Protein AF-A0A933U4W8-F1 (afdb_monomer_lite)

Foldseek 3Di:
DADQDDPDADPQADDLLPQDADPPDPDLPRVLSVLLSVCVVDVVLSVVLSVLLCCQVVPPDDPDDDHQAHSQRLVLLLSVCVSNVDDLVRSQCCCQQQQRSCNSSRARSHQDDPPRDHHDSVSNCVRNLSCDPVSVVVSVVSSVVVVLVVVPPDVPDPRPPDPDDDDDDPPPPPCDPPNPLVVVLVVQLVVLVVVVVCCVPVPDPPPPSPCSVVVNVVSVVVSVLVCCCPPNDPVSVVVSDDPPCVVVVVVPDPDPPDDPDDPPDDDDDSHDDPDDDDDDDDDDDDDDDDD

Sequence (291 aa):
MRHRFESQPDLQVLPIEKIQLPAQSRDERPPILAGLQWTWMHPTLQAEIFARLEAALLAGKPATGRRGMDLWHILVLGVVRLGLDADWDRLEHVANYDTLVRQMLGLPATPWGAGAKVFAHQTRRDNVALLDDALLQQINARVAAAGREVFAKKGGAPLAALALKTDSYVLETDVHFPTDLNRLWDAGRQCVDLIESFRDHGGAALPGWRKAKDWRRRLKALERITRQAVYGGARRRKSGCKPRCATTCASGTNSPPRSARAWWPCAIRPWTRPSGSGWPTSTGCSTSTWT

Secondary structure (DSSP, 8-state):
---S---S--TTPPPGGG----TT--SSHHHHHHHHHHHHH-HHHHHHHHHHHHHHHHTT--S-S-----HHHHHHHHHHHHHTT--HHHHHHHHHH-HHHHHHTTS-SS--STT-----HHHHHHHHTT--HHHHHHHHHHHHHHHHHHT-SSTT----------------TT-PSSHHHHHHHHHHHHHHHHHHHHHHHS----TTGGGHHHHHHHHHHHHHHHHHHHHS-HHHHTTS--TTTHHHHTTS-SS--------------S------S--------------

Structure (mmCIF, N/CA/C/O backbone):
data_AF-A0A933U4W8-F1
#
_entry.id   AF-A0A933U4W8-F1
#
loop_
_atom_site.group_PDB
_atom_site.id
_atom_site.type_symbol
_atom_site.label_atom_id
_atom_site.label_alt_id
_atom_site.label_comp_id
_atom_site.label_asym_id
_atom_site.label_entity_id
_atom_site.label_seq_id
_atom_site.pdbx_PDB_ins_code
_atom_site.Cartn_x
_atom_site.Cartn_y
_atom_site.Cartn_z
_atom_site.occupancy
_atom_site.B_iso_or_equiv
_atom_site.auth_seq_id
_atom_site.auth_comp_id
_atom_site.auth_asym_id
_atom_site.auth_atom_id
_atom_site.pdbx_PDB_model_num
ATOM 1 N N . MET A 1 1 ? -11.024 -6.380 21.570 1.00 40.56 1 MET A N 1
ATOM 2 C CA . MET A 1 1 ? -12.064 -6.040 20.570 1.00 40.56 1 MET A CA 1
ATOM 3 C C . MET A 1 1 ? -11.457 -5.226 19.443 1.00 40.56 1 MET A C 1
ATOM 5 O O . MET A 1 1 ? -10.809 -4.225 19.727 1.00 40.56 1 MET A O 1
ATOM 9 N N . ARG A 1 2 ? -11.646 -5.660 18.193 1.00 46.03 2 ARG A N 1
ATOM 10 C CA . ARG A 1 2 ? -11.441 -4.813 17.011 1.00 46.03 2 ARG A CA 1
ATOM 11 C C . ARG A 1 2 ? -12.814 -4.287 16.618 1.00 46.03 2 ARG A C 1
ATOM 13 O O . ARG A 1 2 ? -13.734 -5.092 16.498 1.00 46.03 2 ARG A O 1
ATOM 20 N N . HIS A 1 3 ? -12.960 -2.976 16.490 1.00 55.78 3 HIS A N 1
ATOM 21 C CA . HIS A 1 3 ? -14.190 -2.397 15.965 1.00 55.78 3 HIS A CA 1
ATOM 22 C C . HIS A 1 3 ? -14.045 -2.207 14.456 1.00 55.78 3 HIS A C 1
ATOM 24 O O . HIS A 1 3 ? -12.934 -2.180 13.918 1.00 55.78 3 HIS A O 1
ATOM 30 N N . ARG A 1 4 ? -15.183 -2.102 13.770 1.00 52.81 4 ARG A N 1
ATOM 31 C CA . ARG A 1 4 ? -15.227 -1.779 12.344 1.00 52.81 4 ARG A CA 1
ATOM 32 C C . ARG A 1 4 ? -14.615 -0.392 12.098 1.00 52.81 4 ARG A C 1
ATOM 34 O O . ARG A 1 4 ? -13.678 -0.278 11.312 1.00 52.81 4 ARG A O 1
ATOM 41 N N . PHE A 1 5 ? -15.097 0.611 12.838 1.00 55.53 5 PHE A N 1
ATOM 42 C CA . PHE A 1 5 ? -14.593 1.987 12.936 1.00 55.53 5 PHE A CA 1
ATOM 43 C C . PHE A 1 5 ? -15.388 2.741 14.024 1.00 55.53 5 PHE A C 1
ATOM 45 O O . PHE A 1 5 ? -16.531 2.370 14.295 1.00 55.53 5 PHE A O 1
ATOM 52 N N . GLU A 1 6 ? -14.816 3.772 14.649 1.00 58.25 6 GLU A N 1
ATOM 53 C CA . GLU A 1 6 ? -15.517 4.639 15.610 1.00 58.25 6 GLU A CA 1
ATOM 54 C C . GLU A 1 6 ? -16.128 5.827 14.850 1.00 58.25 6 GLU A C 1
ATOM 56 O O . GLU A 1 6 ? -15.413 6.679 14.337 1.00 58.25 6 GLU A O 1
ATOM 61 N N . SER A 1 7 ? -17.456 5.847 14.694 1.00 51.62 7 SER A N 1
ATOM 62 C CA . SER A 1 7 ? -18.158 6.757 13.771 1.00 51.62 7 SER A CA 1
ATOM 63 C C . SER A 1 7 ? -18.275 8.205 14.253 1.00 51.62 7 SER A C 1
ATOM 65 O O . SER A 1 7 ? -18.741 9.054 13.497 1.00 51.62 7 SER A O 1
ATOM 67 N N . GLN A 1 8 ? -17.914 8.493 15.504 1.00 51.44 8 GLN A N 1
ATOM 68 C CA . GLN A 1 8 ? -18.069 9.813 16.104 1.00 51.44 8 GLN A CA 1
ATOM 69 C C . GLN A 1 8 ? -16.693 10.491 16.174 1.00 51.44 8 GLN A C 1
ATOM 71 O O . GLN A 1 8 ? -15.844 10.034 16.939 1.00 51.44 8 GLN A O 1
ATOM 76 N N . PRO A 1 9 ? -16.428 11.529 15.358 1.00 54.50 9 PRO A N 1
ATOM 77 C CA . PRO A 1 9 ? -15.133 12.187 15.378 1.00 54.50 9 PRO A CA 1
ATOM 78 C C . PRO A 1 9 ? -14.969 12.968 16.682 1.00 54.50 9 PRO A C 1
ATOM 80 O O . PRO A 1 9 ? -15.842 13.744 17.075 1.00 54.50 9 PRO A O 1
ATOM 83 N N . ASP A 1 10 ? -13.823 12.779 17.329 1.00 57.72 10 ASP A N 1
ATOM 84 C CA . ASP A 1 10 ? -13.331 13.703 18.344 1.00 57.72 10 ASP A CA 1
ATOM 85 C C . ASP A 1 10 ? -13.141 15.088 17.693 1.00 57.72 10 ASP A C 1
ATOM 87 O O . ASP A 1 10 ? -12.868 15.171 16.492 1.00 57.72 10 ASP A O 1
ATOM 91 N N . LEU A 1 11 ? -13.263 16.187 18.443 1.00 55.44 11 LEU A N 1
ATOM 92 C CA . LEU A 1 11 ? -13.305 17.562 17.892 1.00 55.44 11 LEU A CA 1
ATOM 93 C C . LEU A 1 11 ? -12.087 17.946 17.014 1.00 55.44 11 LEU A C 1
ATOM 95 O O . LEU A 1 11 ? -12.125 18.944 16.299 1.00 55.44 11 LEU A O 1
ATOM 99 N N . GLN A 1 12 ? -11.009 17.159 17.063 1.00 65.56 12 GLN A N 1
ATOM 100 C CA . GLN A 1 12 ? -9.750 17.351 16.335 1.00 65.56 12 GLN A CA 1
ATOM 101 C C . GLN A 1 12 ? -9.582 16.431 15.107 1.00 65.56 12 GLN A C 1
ATOM 103 O O . GLN A 1 12 ? -8.533 16.459 14.457 1.00 65.56 12 GLN A O 1
ATOM 108 N N . VAL A 1 13 ? -10.577 15.597 14.789 1.00 77.44 13 VAL A N 1
ATOM 109 C CA . VAL A 1 13 ? -10.525 14.634 13.680 1.00 77.44 13 VAL A CA 1
ATOM 110 C C . VAL A 1 13 ? -11.297 15.174 12.480 1.00 77.44 13 VAL A C 1
ATOM 112 O O . VAL A 1 13 ? -12.485 15.482 12.562 1.00 77.44 13 VAL A O 1
ATOM 115 N N . LEU A 1 14 ? -10.618 15.262 11.335 1.00 81.06 14 LEU A N 1
ATOM 116 C CA . LEU A 1 14 ? -11.273 15.560 10.066 1.00 81.06 14 LEU A CA 1
ATOM 117 C C . LEU A 1 14 ? -12.008 14.307 9.572 1.00 81.06 14 LEU A C 1
ATOM 119 O O . LEU A 1 14 ? -11.374 13.256 9.459 1.00 81.06 14 LEU A O 1
ATOM 123 N N . PRO A 1 15 ? -13.311 14.400 9.251 1.00 85.88 15 PRO A N 1
ATOM 124 C CA . PRO A 1 15 ? -14.032 13.293 8.639 1.00 85.88 15 PRO A CA 1
ATOM 125 C C . PRO A 1 15 ? -13.358 12.861 7.334 1.00 85.88 15 PRO A C 1
ATOM 127 O O . PRO A 1 15 ? -12.908 13.712 6.559 1.00 85.88 15 PRO A O 1
ATOM 130 N N . ILE A 1 16 ? -13.305 11.550 7.082 1.00 88.62 16 ILE A N 1
ATOM 131 C CA . ILE A 1 16 ? -12.604 10.975 5.923 1.00 88.62 16 ILE A CA 1
ATOM 132 C C . ILE A 1 16 ? -13.172 11.537 4.613 1.00 88.62 16 ILE A C 1
ATOM 134 O O . ILE A 1 16 ? -12.428 11.809 3.669 1.00 88.62 16 ILE A O 1
ATOM 138 N N . GLU A 1 17 ? -14.473 11.825 4.582 1.00 89.44 17 GLU A N 1
ATOM 139 C CA . GLU A 1 17 ? -15.166 12.391 3.422 1.00 89.44 17 GLU A CA 1
ATOM 140 C C . GLU A 1 17 ? -14.666 13.798 3.055 1.00 89.44 17 GLU A C 1
ATOM 142 O O . GLU A 1 17 ? -14.792 14.225 1.910 1.00 89.44 17 GLU A O 1
ATOM 147 N N . LYS A 1 18 ? -14.095 14.534 4.017 1.00 89.31 18 L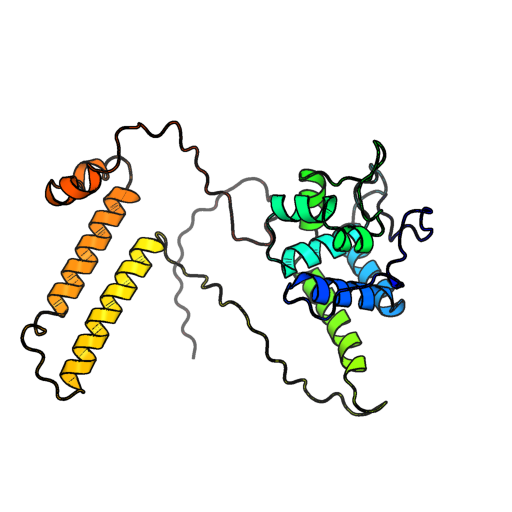YS A N 1
ATOM 148 C CA . LYS A 1 18 ? -13.692 15.942 3.861 1.00 89.31 18 LYS A CA 1
ATOM 149 C C . LYS A 1 18 ? -12.194 16.137 3.629 1.00 89.31 18 LYS A C 1
ATOM 151 O O . LYS A 1 18 ? -11.763 17.276 3.435 1.00 89.31 18 LYS A O 1
ATOM 156 N N . ILE A 1 19 ? -11.401 15.063 3.653 1.00 89.94 19 ILE A N 1
ATOM 157 C CA . ILE A 1 19 ? -9.949 15.126 3.441 1.00 89.94 19 ILE A CA 1
ATOM 158 C C . ILE A 1 19 ? -9.660 15.713 2.055 1.00 89.94 19 ILE A C 1
ATOM 160 O O . ILE A 1 19 ? -10.170 15.230 1.046 1.00 89.94 19 ILE A O 1
ATOM 164 N N . GLN A 1 20 ? -8.828 16.754 2.012 1.00 89.88 20 GLN A N 1
ATOM 165 C CA . GLN A 1 20 ? -8.389 17.393 0.774 1.00 89.88 20 GLN A CA 1
ATOM 166 C C . GLN A 1 20 ? -7.081 16.753 0.311 1.00 89.88 20 GLN A C 1
ATOM 168 O O . GLN A 1 20 ? -6.040 16.913 0.950 1.00 89.88 20 GLN A O 1
ATOM 173 N N . LEU A 1 21 ? -7.136 16.019 -0.799 1.00 91.50 21 LEU A N 1
ATOM 174 C CA . LEU A 1 21 ? -5.975 15.344 -1.372 1.00 91.50 21 LEU A CA 1
ATOM 175 C C . LEU A 1 21 ? -5.369 16.183 -2.508 1.00 91.50 21 LEU A C 1
ATOM 177 O O . LEU A 1 21 ? -6.104 16.682 -3.363 1.00 91.50 21 LEU A O 1
ATOM 181 N N . PRO A 1 22 ? -4.034 16.345 -2.561 1.00 90.19 22 PRO A N 1
ATOM 182 C CA . PRO A 1 22 ? -3.393 17.155 -3.591 1.00 90.19 22 PRO A CA 1
ATOM 183 C C . PRO A 1 22 ? -3.438 16.449 -4.955 1.00 90.19 22 PRO A C 1
ATOM 185 O O . PRO A 1 22 ? -2.677 15.517 -5.209 1.00 90.19 22 PRO A O 1
ATOM 188 N N . ALA A 1 23 ? -4.297 16.935 -5.855 1.00 86.00 23 ALA A N 1
ATOM 189 C CA . ALA A 1 23 ? -4.507 16.351 -7.186 1.00 86.00 23 ALA A CA 1
ATOM 190 C C . ALA A 1 23 ? -3.316 16.518 -8.152 1.00 86.00 23 ALA A C 1
ATOM 192 O O . ALA A 1 23 ? -3.187 15.764 -9.108 1.00 86.00 23 ALA A O 1
ATOM 193 N N . GLN A 1 24 ? -2.446 17.505 -7.915 1.00 87.25 24 GLN A N 1
ATOM 194 C CA . GLN A 1 24 ? -1.281 17.802 -8.765 1.00 87.25 24 GLN A CA 1
ATOM 195 C C . GLN A 1 24 ? 0.010 17.124 -8.283 1.00 87.25 24 GLN A C 1
ATOM 197 O O . GLN A 1 24 ? 1.076 17.322 -8.868 1.00 87.25 24 GLN A O 1
ATOM 202 N N . SER A 1 25 ? -0.053 16.360 -7.192 1.00 86.19 25 SER A N 1
ATOM 203 C CA . SER A 1 25 ? 1.128 15.690 -6.659 1.00 86.19 25 SER A CA 1
ATOM 204 C C . SER A 1 25 ? 1.607 14.595 -7.610 1.00 86.19 25 SER A C 1
ATOM 206 O O . SER A 1 25 ? 0.807 13.819 -8.125 1.00 86.19 25 SER A O 1
ATOM 208 N N . ARG A 1 26 ? 2.926 14.506 -7.800 1.00 85.69 26 ARG A N 1
ATOM 209 C CA . ARG A 1 26 ? 3.569 13.385 -8.509 1.00 85.69 26 ARG A CA 1
ATOM 210 C C . ARG A 1 26 ? 3.819 12.178 -7.603 1.00 85.69 26 ARG A C 1
ATOM 212 O O . ARG A 1 26 ? 4.231 11.138 -8.096 1.00 85.69 26 ARG A O 1
ATOM 219 N N . ASP A 1 27 ? 3.636 12.348 -6.296 1.00 87.50 27 ASP A N 1
ATOM 220 C CA . ASP A 1 27 ? 3.757 11.273 -5.313 1.00 87.50 27 ASP A CA 1
ATOM 221 C C . ASP A 1 27 ? 2.665 10.216 -5.556 1.00 87.50 27 ASP A C 1
ATOM 223 O O . ASP A 1 27 ? 1.548 10.534 -5.965 1.00 87.50 27 ASP A O 1
ATOM 227 N N . GLU A 1 28 ? 2.983 8.960 -5.276 1.00 86.94 28 GLU A N 1
ATOM 228 C CA . GLU A 1 28 ? 2.084 7.812 -5.391 1.00 86.94 28 GLU A CA 1
ATOM 229 C C . GLU A 1 28 ? 1.010 7.814 -4.283 1.00 86.94 28 GLU A C 1
ATOM 231 O O . GLU A 1 28 ? -0.073 7.248 -4.455 1.00 86.94 28 GLU A O 1
ATOM 236 N N . ARG A 1 29 ? 1.260 8.502 -3.157 1.00 90.00 29 ARG A N 1
ATOM 237 C CA . ARG A 1 29 ? 0.355 8.585 -1.993 1.00 90.00 29 ARG A CA 1
ATOM 238 C C . ARG A 1 29 ? -1.039 9.141 -2.312 1.00 90.00 29 ARG A C 1
ATOM 240 O O . ARG A 1 29 ? -2.014 8.472 -1.966 1.00 90.00 29 ARG A O 1
ATOM 247 N N . PRO A 1 30 ? -1.204 10.344 -2.900 1.00 92.19 30 PRO A N 1
ATOM 248 C CA . PRO A 1 30 ? -2.529 10.951 -3.031 1.00 92.19 30 PRO A CA 1
ATOM 249 C C . PRO A 1 30 ? -3.509 10.136 -3.888 1.00 92.19 30 PRO A C 1
ATOM 251 O O . PRO A 1 30 ? -4.650 9.995 -3.452 1.00 92.19 30 PRO A O 1
ATOM 254 N N . PRO A 1 31 ? -3.105 9.521 -5.020 1.00 91.44 31 PRO A N 1
ATOM 255 C CA . PRO A 1 31 ? -3.966 8.588 -5.750 1.00 91.44 31 PRO A CA 1
ATOM 256 C C . PRO A 1 31 ? -4.421 7.383 -4.913 1.00 91.44 31 PRO A C 1
ATOM 258 O O . PRO A 1 31 ? -5.599 7.026 -4.942 1.00 91.44 31 PRO A O 1
ATOM 261 N N . ILE A 1 32 ? -3.518 6.783 -4.125 1.00 92.25 32 ILE A N 1
ATOM 262 C CA . ILE A 1 32 ? -3.845 5.650 -3.241 1.00 92.25 32 ILE A CA 1
ATOM 263 C C . ILE A 1 32 ? -4.882 6.070 -2.192 1.00 92.25 32 ILE A C 1
ATOM 265 O O . ILE A 1 32 ? -5.895 5.395 -1.989 1.00 92.25 32 ILE A O 1
ATOM 269 N N . LEU A 1 33 ? -4.645 7.209 -1.540 1.00 94.19 33 LEU A N 1
ATOM 270 C CA . LEU A 1 33 ? -5.550 7.755 -0.533 1.00 94.19 33 LEU A CA 1
ATOM 271 C C . LEU A 1 33 ? -6.899 8.158 -1.137 1.00 94.19 33 LEU A C 1
ATOM 273 O O . LEU A 1 33 ? -7.921 7.966 -0.487 1.00 94.19 33 LEU A O 1
ATOM 277 N N . ALA A 1 34 ? -6.932 8.638 -2.381 1.00 92.38 34 ALA A N 1
ATOM 278 C CA . ALA A 1 34 ? -8.175 8.968 -3.074 1.00 92.38 34 ALA A CA 1
ATOM 279 C C . ALA A 1 34 ? -9.025 7.718 -3.339 1.00 92.38 34 ALA A C 1
ATOM 281 O O . ALA A 1 34 ? -10.237 7.749 -3.143 1.00 92.38 34 ALA A O 1
ATOM 282 N N . GLY A 1 35 ? -8.400 6.595 -3.707 1.00 91.56 35 GLY A N 1
ATOM 283 C CA . GLY A 1 35 ? -9.097 5.311 -3.842 1.00 91.56 35 GLY A CA 1
ATOM 284 C C . GLY A 1 35 ? -9.691 4.816 -2.516 1.00 91.56 35 GLY A C 1
ATOM 285 O O . GLY A 1 35 ? -10.828 4.338 -2.476 1.00 91.56 35 GLY A O 1
ATOM 286 N N . LEU A 1 36 ? -8.958 4.984 -1.410 1.00 93.56 36 LEU A N 1
ATOM 287 C CA . LEU A 1 36 ? -9.448 4.659 -0.064 1.00 93.56 36 LEU A CA 1
ATOM 288 C C . LEU A 1 36 ? -10.591 5.586 0.369 1.00 93.56 36 LEU A C 1
ATOM 290 O O . LEU A 1 36 ? -11.609 5.103 0.864 1.00 93.56 36 LEU A O 1
ATOM 294 N N . GLN A 1 37 ? -10.463 6.890 0.120 1.00 93.44 37 GLN A N 1
ATOM 295 C CA . GLN A 1 37 ? -11.517 7.872 0.370 1.00 93.44 37 GLN A CA 1
ATOM 296 C C . GLN A 1 37 ? -12.777 7.548 -0.436 1.00 93.44 37 GLN A C 1
ATOM 298 O O . GLN A 1 37 ? -13.876 7.529 0.107 1.00 93.44 37 GLN A O 1
ATOM 303 N N . TRP A 1 38 ? -12.628 7.222 -1.720 1.00 92.50 38 TRP A N 1
ATOM 304 C CA . TRP A 1 38 ? -13.742 6.823 -2.575 1.00 92.50 38 TRP A CA 1
ATOM 305 C C . TRP A 1 38 ? -14.425 5.559 -2.045 1.00 92.50 38 TRP A C 1
ATOM 307 O O . TRP A 1 38 ? -15.646 5.531 -1.918 1.00 92.50 38 TRP A O 1
ATOM 317 N N . THR A 1 39 ? -13.650 4.550 -1.641 1.00 91.56 39 THR A N 1
ATOM 318 C CA . THR A 1 39 ? -14.179 3.318 -1.029 1.00 91.56 39 THR A CA 1
ATOM 319 C C . THR A 1 39 ? -14.973 3.617 0.244 1.00 91.56 39 THR A C 1
ATOM 321 O O . THR A 1 39 ? -16.015 3.008 0.482 1.00 91.56 39 THR A O 1
ATOM 324 N N . TRP A 1 40 ? -14.508 4.578 1.045 1.00 90.31 40 TRP A N 1
ATOM 325 C CA . TRP A 1 40 ? -15.194 5.027 2.254 1.00 90.31 40 TRP A CA 1
ATOM 326 C C . TRP A 1 40 ? -16.553 5.675 1.960 1.00 90.31 40 TRP A C 1
ATOM 328 O O . TRP A 1 40 ? -17.529 5.400 2.653 1.00 90.31 40 TRP A O 1
ATOM 338 N N . MET A 1 41 ? -16.638 6.476 0.894 1.00 90.75 41 MET A N 1
ATOM 339 C CA . MET A 1 41 ? -17.866 7.159 0.465 1.00 90.75 41 MET A CA 1
ATOM 340 C C . MET A 1 41 ? -18.955 6.218 -0.081 1.00 90.75 41 MET A C 1
ATOM 342 O O . MET A 1 41 ? -20.098 6.646 -0.232 1.00 90.75 41 MET A O 1
ATOM 346 N N . HIS A 1 42 ? -18.626 4.960 -0.398 1.00 90.69 42 HIS A N 1
ATOM 347 C CA . HIS A 1 42 ? -19.552 3.988 -0.991 1.00 90.69 42 HIS A CA 1
ATOM 348 C C . HIS A 1 42 ? -19.971 2.943 0.056 1.00 90.69 42 HIS A C 1
ATOM 350 O O . HIS A 1 42 ? -19.307 1.914 0.189 1.00 90.69 42 HIS A O 1
ATOM 356 N N . PRO A 1 43 ? -21.077 3.148 0.798 1.00 89.06 43 PRO A N 1
ATOM 357 C CA . PRO A 1 43 ? -21.406 2.341 1.978 1.00 89.06 43 PRO A CA 1
ATOM 358 C C . PRO A 1 43 ? -21.654 0.857 1.671 1.00 89.06 43 PRO A C 1
ATOM 360 O O . PRO A 1 43 ? -21.336 -0.000 2.496 1.00 89.06 43 PRO A O 1
ATOM 363 N N . THR A 1 44 ? -22.186 0.533 0.489 1.00 89.69 44 THR A N 1
ATOM 364 C CA . THR A 1 44 ? -22.400 -0.853 0.037 1.00 89.69 44 THR A CA 1
ATOM 365 C C . THR A 1 44 ? -21.072 -1.581 -0.157 1.00 89.69 44 THR A C 1
ATOM 367 O O . THR A 1 44 ? -20.836 -2.619 0.461 1.00 89.69 44 THR A O 1
ATOM 370 N N . LEU A 1 45 ? -20.163 -0.988 -0.934 1.00 89.94 45 LEU A N 1
ATOM 371 C CA . LEU A 1 45 ? -18.814 -1.505 -1.158 1.00 89.94 45 LEU A CA 1
ATOM 372 C C . LEU A 1 45 ? -18.032 -1.598 0.157 1.0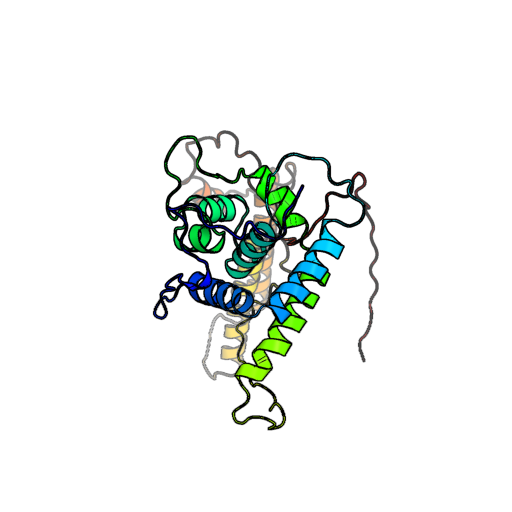0 89.94 45 LEU A C 1
ATOM 374 O O . LEU A 1 45 ? -17.387 -2.608 0.438 1.00 89.94 45 LEU A O 1
ATOM 378 N N . GLN A 1 46 ? -18.126 -0.562 0.987 1.00 91.62 46 GLN A N 1
ATOM 379 C CA . GLN A 1 46 ? -17.479 -0.508 2.288 1.00 91.62 46 GLN A CA 1
ATOM 380 C C . GLN A 1 46 ? -17.940 -1.670 3.185 1.00 91.62 46 GLN A C 1
ATOM 382 O O . GLN A 1 46 ? -17.110 -2.347 3.794 1.00 91.62 46 GLN A O 1
ATOM 387 N N . ALA A 1 47 ? -19.249 -1.943 3.243 1.00 91.06 47 ALA A N 1
ATOM 388 C CA . ALA A 1 47 ? -19.801 -3.059 4.009 1.00 91.06 47 ALA A CA 1
ATOM 389 C C . ALA A 1 47 ? -19.322 -4.422 3.490 1.00 91.06 47 ALA A C 1
ATOM 391 O O . ALA A 1 47 ? -18.933 -5.268 4.296 1.00 91.06 47 ALA A O 1
ATOM 392 N N . GLU A 1 48 ? -19.281 -4.623 2.169 1.00 91.25 48 GLU A N 1
ATOM 393 C CA . GLU A 1 48 ? -18.757 -5.858 1.571 1.00 91.25 48 GLU A CA 1
ATOM 394 C C . GLU A 1 48 ? -17.279 -6.090 1.913 1.00 91.25 48 GLU A C 1
ATOM 396 O O . GLU A 1 48 ? -16.880 -7.213 2.240 1.00 91.25 48 GLU A O 1
ATOM 401 N N . ILE A 1 49 ? -16.459 -5.037 1.859 1.00 91.69 49 ILE A N 1
ATOM 402 C CA . ILE A 1 49 ? -15.031 -5.112 2.189 1.00 91.69 49 ILE A CA 1
ATOM 403 C C . ILE A 1 49 ? -14.844 -5.433 3.672 1.00 91.69 49 ILE A C 1
ATOM 405 O O . ILE A 1 49 ? -14.077 -6.339 4.008 1.00 91.69 49 ILE A O 1
ATOM 409 N N . PHE A 1 50 ? -15.563 -4.744 4.564 1.00 90.94 50 PHE A N 1
ATOM 410 C CA . PHE A 1 50 ? -15.471 -5.012 5.999 1.00 90.94 50 PHE A CA 1
ATOM 411 C C . PHE A 1 50 ? -15.943 -6.417 6.359 1.00 90.94 50 PHE A C 1
ATOM 413 O O . PHE A 1 50 ? -15.258 -7.077 7.132 1.00 90.94 50 PHE A O 1
ATOM 420 N N . ALA A 1 51 ? -17.021 -6.920 5.756 1.00 91.19 51 ALA A N 1
ATOM 421 C CA . ALA A 1 51 ? -17.485 -8.286 5.998 1.00 91.19 51 ALA A CA 1
ATOM 422 C C . ALA A 1 51 ? -16.410 -9.332 5.647 1.00 91.19 51 ALA A C 1
ATOM 424 O O . ALA A 1 51 ? -16.198 -10.293 6.388 1.00 91.19 51 ALA A O 1
ATOM 425 N N . ARG A 1 52 ? -15.674 -9.128 4.545 1.00 90.31 52 ARG A N 1
ATOM 426 C CA . ARG A 1 52 ? -14.556 -10.006 4.154 1.00 90.31 52 ARG A CA 1
ATOM 427 C C . ARG A 1 52 ? -13.372 -9.897 5.108 1.00 90.31 52 ARG A C 1
ATOM 429 O O . ARG A 1 52 ? -12.809 -10.919 5.497 1.00 90.31 52 ARG A O 1
ATOM 436 N N . LEU A 1 53 ? -13.007 -8.676 5.500 1.00 88.44 53 LEU A N 1
ATOM 437 C CA . LEU A 1 53 ? -11.940 -8.438 6.476 1.00 88.44 53 LEU A CA 1
ATOM 438 C C . LEU A 1 53 ? -12.279 -9.057 7.835 1.00 88.44 53 LEU A C 1
ATOM 440 O O . LEU A 1 53 ? -11.417 -9.676 8.453 1.00 88.44 53 LEU A O 1
ATOM 444 N N . GLU A 1 54 ? -13.521 -8.925 8.295 1.00 88.81 54 GLU A N 1
ATOM 445 C CA . GLU A 1 54 ? -14.010 -9.540 9.529 1.00 88.81 54 GLU A CA 1
ATOM 446 C C . GLU A 1 54 ? -13.917 -11.063 9.446 1.00 88.81 54 GLU A C 1
ATOM 448 O O . GLU A 1 54 ? -13.291 -11.680 10.310 1.00 88.81 54 GLU A O 1
ATOM 453 N N . ALA A 1 55 ? -14.444 -11.662 8.375 1.00 87.25 55 ALA A N 1
ATOM 454 C CA . ALA A 1 55 ? -14.387 -13.105 8.167 1.00 87.25 55 ALA A CA 1
ATOM 455 C C . ALA A 1 55 ? -12.945 -13.639 8.156 1.00 87.25 55 ALA A C 1
ATOM 457 O O . ALA A 1 55 ? -12.667 -14.656 8.784 1.00 87.25 55 ALA A O 1
ATOM 458 N N . ALA A 1 56 ? -12.009 -12.950 7.500 1.00 85.25 56 ALA A N 1
ATOM 459 C CA . ALA A 1 56 ? -10.621 -13.404 7.412 1.00 85.25 56 ALA A CA 1
ATOM 460 C C . ALA A 1 56 ? -9.812 -13.155 8.699 1.00 85.25 56 ALA A C 1
ATOM 462 O O . ALA A 1 56 ? -9.015 -13.996 9.119 1.00 85.25 56 ALA A O 1
ATOM 463 N N . LEU A 1 57 ? -9.995 -11.998 9.342 1.00 81.44 57 LEU A N 1
ATOM 464 C CA . LEU A 1 57 ? -9.123 -11.543 10.431 1.00 81.44 57 LEU A CA 1
ATOM 465 C C . LEU A 1 57 ? -9.642 -11.891 11.831 1.00 81.44 57 LEU A C 1
ATOM 467 O O . LEU A 1 57 ? -8.839 -11.921 12.777 1.00 81.44 57 LEU A O 1
ATOM 471 N N . LEU A 1 58 ? -10.953 -12.111 11.973 1.00 78.81 58 LEU A N 1
ATOM 472 C CA . LEU A 1 58 ? -11.616 -12.442 13.239 1.00 78.81 58 LEU A CA 1
ATOM 473 C C . LEU A 1 58 ? -12.024 -13.917 13.344 1.00 78.81 58 LEU A C 1
ATOM 475 O O . LEU A 1 58 ? -12.380 -14.348 14.442 1.00 78.81 58 LEU A O 1
ATOM 479 N N . ALA A 1 59 ? -11.931 -14.705 12.265 1.00 70.88 59 ALA A N 1
ATOM 480 C CA . ALA A 1 59 ? -12.221 -16.137 12.315 1.00 70.88 59 ALA A CA 1
ATOM 481 C C . ALA A 1 59 ? -11.423 -16.837 13.429 1.00 70.88 59 ALA A C 1
ATOM 483 O O . ALA A 1 59 ? -10.191 -16.792 13.473 1.00 70.88 59 ALA A O 1
ATOM 484 N N . GLY A 1 60 ? -12.151 -17.484 14.343 1.00 61.50 60 GLY A N 1
ATOM 485 C CA . GLY A 1 60 ? -11.582 -18.322 15.399 1.00 61.50 60 GLY A CA 1
ATOM 486 C C . GLY A 1 60 ? -10.936 -17.582 16.574 1.00 61.50 60 GLY A C 1
ATOM 487 O O . GLY A 1 60 ? -10.238 -18.224 17.357 1.00 61.50 60 GLY A O 1
ATOM 488 N N . LYS A 1 61 ? -11.136 -16.263 16.732 1.00 64.25 61 LYS A N 1
ATOM 489 C CA . LYS A 1 61 ? -10.595 -15.503 17.875 1.00 64.25 61 LYS A CA 1
ATOM 490 C C . LYS A 1 61 ? -11.704 -15.064 18.837 1.00 64.25 61 LYS A C 1
ATOM 492 O O . LYS A 1 61 ? -12.654 -14.420 18.393 1.00 64.25 61 LYS A O 1
ATOM 497 N N . PRO A 1 62 ? -11.588 -15.341 20.150 1.00 56.31 62 PRO A N 1
ATOM 498 C CA . PRO A 1 62 ? -12.508 -14.776 21.127 1.00 56.31 62 PRO A CA 1
ATOM 499 C C . PRO A 1 62 ? -12.351 -13.249 21.165 1.00 56.31 62 PRO A C 1
ATOM 501 O O . PRO A 1 62 ? -11.271 -12.712 20.908 1.00 56.31 62 PRO A O 1
ATOM 504 N N . ALA A 1 63 ? -13.424 -12.527 21.498 1.00 56.97 63 ALA A N 1
ATOM 505 C CA . ALA A 1 63 ? -13.456 -11.061 21.544 1.00 56.97 63 ALA A CA 1
ATOM 506 C C . ALA A 1 63 ? -12.646 -10.451 22.715 1.00 56.97 63 ALA A C 1
ATOM 508 O O . ALA A 1 63 ? -12.971 -9.376 23.217 1.00 56.97 63 ALA A O 1
ATOM 509 N N . THR A 1 64 ? -11.568 -11.097 23.154 1.00 43.16 64 THR A N 1
ATOM 510 C CA . THR A 1 64 ? -10.756 -10.735 24.320 1.00 43.16 64 THR A CA 1
ATOM 511 C C . THR A 1 64 ? -9.386 -10.202 23.887 1.00 43.16 64 THR A C 1
ATOM 513 O O . THR A 1 64 ? -8.632 -10.869 23.188 1.00 43.16 64 THR A O 1
ATOM 516 N N . GLY A 1 65 ? -9.060 -8.960 24.278 1.00 45.16 65 GLY A N 1
ATOM 517 C CA . GLY A 1 65 ? -7.740 -8.348 24.046 1.00 45.16 65 GLY A CA 1
ATOM 518 C C . GLY A 1 65 ? -7.744 -6.814 23.935 1.00 45.16 65 GLY A C 1
ATOM 519 O O . GLY A 1 65 ? -8.763 -6.216 23.568 1.00 45.16 65 GLY A O 1
ATOM 520 N N . ARG A 1 66 ? -6.588 -6.190 24.235 1.00 43.03 66 ARG A N 1
ATOM 521 C CA . ARG A 1 66 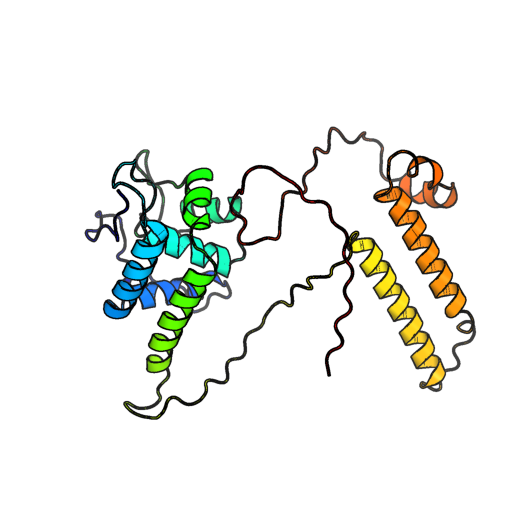? -6.333 -4.732 24.168 1.00 43.03 66 ARG A CA 1
ATOM 522 C C . ARG A 1 66 ? -6.617 -4.158 22.769 1.00 43.03 66 ARG A C 1
ATOM 524 O O . ARG A 1 66 ? -6.259 -4.753 21.755 1.00 43.03 66 ARG A O 1
ATOM 531 N N . ARG A 1 67 ? -7.237 -2.973 22.734 1.00 55.09 67 ARG A N 1
ATOM 532 C CA . ARG A 1 67 ? -7.557 -2.185 21.529 1.00 55.09 67 ARG A CA 1
ATOM 533 C C . ARG A 1 67 ? -6.269 -1.652 20.882 1.00 55.09 67 ARG A C 1
ATOM 535 O O . ARG A 1 67 ? -5.749 -0.630 21.312 1.00 55.09 67 ARG A O 1
ATOM 542 N N . GLY A 1 68 ? -5.719 -2.369 19.901 1.00 63.91 68 GLY A N 1
ATOM 543 C CA . GLY A 1 68 ? -4.487 -1.959 19.206 1.00 63.91 68 GLY A CA 1
ATOM 544 C C . GLY A 1 68 ? -4.725 -1.269 17.859 1.00 63.91 68 GLY A C 1
ATOM 545 O O . GLY A 1 68 ? -4.118 -0.243 17.569 1.00 63.91 68 GLY A O 1
ATOM 546 N N . MET A 1 69 ? -5.603 -1.832 17.026 1.00 81.56 69 MET A N 1
ATOM 547 C CA . MET A 1 69 ? -5.828 -1.383 15.649 1.00 81.56 69 MET A CA 1
ATOM 548 C C . MET A 1 69 ? -7.204 -1.848 15.158 1.00 81.56 69 MET A C 1
ATOM 550 O O . MET A 1 69 ? -7.556 -3.015 15.353 1.00 81.56 69 MET A O 1
ATOM 554 N N . ASP A 1 70 ? -7.962 -0.952 14.527 1.00 87.50 70 ASP A N 1
ATOM 555 C CA . ASP A 1 70 ? -9.263 -1.280 13.921 1.00 87.50 70 ASP A CA 1
ATOM 556 C C . ASP A 1 70 ? -9.084 -1.828 12.503 1.00 87.50 70 ASP A C 1
ATOM 558 O O . ASP A 1 70 ? -8.021 -1.671 11.899 1.00 87.50 70 ASP A O 1
ATOM 562 N N . LEU A 1 71 ? -10.118 -2.468 11.955 1.00 89.19 71 LEU A N 1
ATOM 563 C CA . LEU A 1 71 ? -10.038 -3.084 10.623 1.00 89.19 71 LEU A CA 1
ATOM 564 C C . LEU A 1 71 ? -9.724 -2.056 9.531 1.00 89.19 71 LEU A C 1
ATOM 566 O O . LEU A 1 71 ? -8.938 -2.346 8.631 1.00 89.19 71 LEU A O 1
ATOM 570 N N . TRP A 1 72 ? -10.268 -0.842 9.661 1.00 91.88 72 TRP A N 1
ATOM 571 C CA . TRP A 1 72 ? -9.951 0.268 8.765 1.00 91.88 72 TRP A CA 1
ATOM 572 C C . TRP A 1 72 ? -8.465 0.630 8.802 1.00 91.88 72 TRP A C 1
ATOM 574 O O . TRP A 1 72 ? -7.818 0.712 7.764 1.00 91.88 72 TRP A O 1
ATOM 584 N N . HIS A 1 73 ? -7.893 0.761 10.003 1.00 92.06 73 HIS A N 1
ATOM 585 C CA . HIS A 1 73 ? -6.472 1.055 10.170 1.00 92.06 73 HIS A CA 1
ATOM 586 C C . HIS A 1 73 ? -5.588 -0.025 9.528 1.00 92.06 73 HIS A C 1
ATOM 588 O O . HIS A 1 73 ? -4.595 0.296 8.879 1.00 92.06 73 HIS A O 1
ATOM 594 N N . ILE A 1 74 ? -5.957 -1.302 9.684 1.00 91.31 74 ILE A N 1
ATOM 595 C CA . ILE A 1 74 ? -5.230 -2.429 9.082 1.00 91.31 74 ILE A CA 1
ATOM 596 C C . ILE A 1 74 ? -5.293 -2.352 7.553 1.00 91.31 74 ILE A C 1
ATOM 598 O O . ILE A 1 74 ? -4.257 -2.484 6.904 1.00 91.31 74 ILE A O 1
ATOM 602 N N . LEU A 1 75 ? -6.478 -2.102 6.988 1.00 92.56 75 LEU A N 1
ATOM 603 C CA . LEU A 1 75 ? -6.667 -1.975 5.543 1.00 92.56 75 LEU A CA 1
ATOM 604 C C . LEU A 1 75 ? -5.856 -0.806 4.971 1.00 92.56 75 LEU A C 1
ATOM 606 O O . LEU A 1 75 ? -5.077 -1.011 4.044 1.00 92.56 75 LEU A O 1
ATOM 610 N N . VAL A 1 76 ? -5.992 0.396 5.541 1.00 94.00 76 VAL A N 1
ATOM 611 C CA . VAL A 1 76 ? -5.288 1.601 5.072 1.00 94.00 76 VAL A CA 1
ATOM 612 C C . VAL A 1 76 ? -3.777 1.396 5.123 1.00 94.00 76 VAL A C 1
ATOM 614 O O . VAL A 1 76 ? -3.100 1.617 4.122 1.00 94.00 76 VAL A O 1
ATOM 617 N N . LEU A 1 77 ? -3.233 0.923 6.250 1.00 94.00 77 LEU A N 1
ATOM 618 C CA . LEU A 1 77 ? -1.792 0.688 6.376 1.00 94.00 77 LEU A CA 1
ATOM 619 C C . LEU A 1 77 ? -1.299 -0.437 5.461 1.00 94.00 77 LEU A C 1
ATOM 621 O O . LEU A 1 77 ? -0.188 -0.347 4.948 1.00 94.00 77 LEU A O 1
ATOM 625 N N . GLY A 1 78 ? -2.111 -1.469 5.226 1.00 92.62 78 GLY A N 1
ATOM 626 C CA . GLY A 1 78 ? -1.799 -2.523 4.263 1.00 92.62 78 GLY A CA 1
ATOM 627 C C . GLY A 1 78 ? -1.708 -2.000 2.834 1.00 92.62 78 GLY A C 1
ATOM 628 O O . GLY A 1 78 ? -0.716 -2.253 2.152 1.00 92.62 78 GLY A O 1
ATOM 629 N N . VAL A 1 79 ? -2.698 -1.218 2.404 1.00 92.94 79 VAL A N 1
ATOM 630 C CA . VAL A 1 79 ? -2.731 -0.622 1.062 1.00 92.94 79 VAL A CA 1
ATOM 631 C C . VAL A 1 79 ? -1.602 0.393 0.882 1.00 92.94 79 VAL A C 1
ATOM 633 O O . VAL A 1 79 ? -0.914 0.350 -0.131 1.00 92.94 79 VAL A O 1
ATOM 636 N N . VAL A 1 80 ? -1.351 1.258 1.868 1.00 93.88 80 VAL A N 1
ATOM 637 C CA . VAL A 1 80 ? -0.243 2.230 1.826 1.00 93.88 80 VAL A CA 1
ATOM 638 C C . VAL A 1 80 ? 1.110 1.523 1.779 1.00 93.88 80 VAL A C 1
ATOM 640 O O . VAL A 1 80 ? 1.982 1.931 1.017 1.00 93.88 80 VAL A O 1
ATOM 643 N N . ARG A 1 81 ? 1.291 0.442 2.547 1.00 92.50 81 ARG A N 1
ATOM 644 C CA . ARG A 1 81 ? 2.527 -0.347 2.509 1.00 92.50 81 ARG A CA 1
ATOM 645 C C . ARG A 1 81 ? 2.780 -0.917 1.116 1.00 92.50 81 ARG A C 1
ATOM 647 O O . ARG A 1 81 ? 3.895 -0.805 0.624 1.00 92.50 81 ARG A O 1
ATOM 654 N N . LEU A 1 82 ? 1.762 -1.526 0.510 1.00 89.94 82 LEU A N 1
ATOM 655 C CA . LEU A 1 82 ? 1.879 -2.147 -0.809 1.00 89.94 82 LEU A CA 1
ATOM 656 C C . LEU A 1 82 ? 2.048 -1.108 -1.916 1.00 89.94 82 LEU A C 1
ATOM 658 O O . LEU A 1 82 ? 2.883 -1.285 -2.793 1.00 89.94 82 LEU A O 1
ATOM 662 N N . GLY A 1 83 ? 1.275 -0.026 -1.864 1.00 88.94 83 GLY A N 1
ATOM 663 C CA . GLY A 1 83 ? 1.295 1.000 -2.896 1.00 88.94 83 GLY A CA 1
ATOM 664 C C . GLY A 1 83 ? 2.566 1.848 -2.908 1.00 88.94 83 GLY A C 1
ATOM 665 O O . GLY A 1 83 ? 2.898 2.369 -3.959 1.00 88.94 83 GLY A O 1
ATOM 666 N N . LEU A 1 84 ? 3.278 1.960 -1.779 1.00 89.75 84 LEU A N 1
ATOM 667 C CA . LEU A 1 84 ? 4.548 2.699 -1.678 1.00 89.75 84 LEU A CA 1
ATOM 668 C C . LEU A 1 84 ? 5.785 1.797 -1.588 1.00 89.75 84 LEU A C 1
ATOM 670 O O . LEU A 1 84 ? 6.878 2.303 -1.323 1.00 89.75 84 LEU A O 1
ATOM 674 N N . ASP A 1 85 ? 5.592 0.479 -1.692 1.00 88.81 85 ASP A N 1
ATOM 675 C CA . ASP A 1 85 ? 6.609 -0.544 -1.418 1.00 88.81 85 ASP A CA 1
ATOM 676 C C . ASP A 1 85 ? 7.404 -0.253 -0.126 1.00 88.81 85 ASP A C 1
ATOM 678 O O . ASP A 1 85 ? 8.635 -0.255 -0.075 1.00 88.81 85 ASP A O 1
ATOM 682 N N . ALA A 1 86 ? 6.683 0.113 0.939 1.00 89.88 86 ALA A N 1
ATOM 683 C CA . ALA A 1 86 ? 7.297 0.563 2.180 1.00 89.88 86 ALA A CA 1
ATOM 684 C C . ALA A 1 86 ? 7.747 -0.624 3.047 1.00 89.88 86 ALA A C 1
ATOM 686 O O . ALA A 1 86 ? 6.979 -1.553 3.328 1.00 89.88 86 ALA A O 1
ATOM 687 N N . ASP A 1 87 ? 8.978 -0.553 3.558 1.00 90.94 87 ASP A N 1
ATOM 688 C CA . ASP A 1 87 ? 9.414 -1.403 4.664 1.00 90.94 87 ASP A CA 1
ATOM 689 C C . ASP A 1 87 ? 8.660 -1.059 5.971 1.00 90.94 87 ASP A C 1
ATOM 691 O O . ASP A 1 87 ? 7.886 -0.099 6.050 1.00 90.94 87 ASP A O 1
ATOM 695 N N . TRP A 1 88 ? 8.834 -1.884 7.006 1.00 88.75 88 TRP A N 1
ATOM 696 C CA . TRP A 1 88 ? 8.092 -1.731 8.262 1.00 88.75 88 TRP A CA 1
ATOM 697 C C . TRP A 1 88 ? 8.479 -0.475 9.057 1.00 88.75 88 TRP A C 1
ATOM 699 O O . TRP A 1 88 ? 7.615 0.084 9.739 1.00 88.75 88 TRP A O 1
ATOM 709 N N . ASP A 1 89 ? 9.720 -0.005 8.925 1.00 90.38 89 ASP A N 1
ATOM 710 C CA . ASP A 1 89 ? 10.228 1.201 9.591 1.00 90.38 89 ASP A CA 1
ATOM 711 C C . ASP A 1 89 ? 9.710 2.469 8.887 1.00 90.38 89 ASP A C 1
ATOM 713 O O . ASP A 1 89 ? 9.285 3.447 9.511 1.00 90.38 89 ASP A O 1
ATOM 717 N N . ARG A 1 90 ? 9.645 2.441 7.556 1.00 91.56 90 ARG A N 1
ATOM 718 C CA . ARG A 1 90 ? 9.063 3.503 6.736 1.00 91.56 90 ARG A CA 1
ATOM 719 C C . ARG A 1 90 ? 7.556 3.573 6.921 1.00 91.56 90 ARG A C 1
ATOM 721 O O . ARG A 1 90 ? 7.022 4.667 7.108 1.00 91.56 90 ARG A O 1
ATOM 728 N N . LEU A 1 91 ? 6.868 2.430 6.928 1.00 93.69 91 LEU A N 1
ATOM 729 C CA . LEU A 1 91 ? 5.444 2.374 7.266 1.00 93.69 91 LEU A CA 1
ATOM 730 C C . LEU A 1 91 ? 5.204 2.920 8.675 1.00 93.69 91 LEU A C 1
ATOM 732 O O . LEU A 1 91 ? 4.171 3.546 8.929 1.00 93.69 91 LEU A O 1
ATOM 736 N N . GLU A 1 92 ? 6.163 2.717 9.583 1.00 92.06 92 GLU A N 1
ATOM 737 C CA . GLU A 1 92 ? 6.082 3.280 10.914 1.00 92.06 92 GLU A CA 1
ATOM 738 C C . GLU A 1 92 ? 6.040 4.793 10.918 1.00 92.06 92 GLU A C 1
ATOM 740 O O . GLU A 1 92 ? 5.114 5.398 11.476 1.00 92.06 92 GLU A O 1
ATOM 745 N N . HIS A 1 93 ? 7.032 5.378 10.268 1.00 92.00 93 HIS A N 1
ATOM 746 C CA . HIS A 1 93 ? 7.142 6.813 10.149 1.00 92.00 93 HIS A CA 1
ATOM 747 C C . HIS A 1 93 ? 5.903 7.408 9.463 1.00 92.00 93 HIS A C 1
ATOM 749 O O . HIS A 1 93 ? 5.311 8.362 9.966 1.00 92.00 93 HIS A O 1
ATOM 755 N N . VAL A 1 94 ? 5.452 6.805 8.360 1.00 93.00 94 VAL A N 1
ATOM 756 C CA . VAL A 1 94 ? 4.275 7.266 7.607 1.00 93.00 94 VAL A CA 1
ATOM 757 C C . VAL A 1 94 ? 3.007 7.225 8.467 1.00 93.00 94 VAL A C 1
ATOM 759 O O . VAL A 1 94 ? 2.290 8.216 8.545 1.00 93.00 94 VAL A O 1
ATOM 762 N N . ALA A 1 95 ? 2.745 6.136 9.191 1.00 91.94 95 ALA A N 1
ATOM 763 C CA . ALA A 1 95 ? 1.548 6.033 10.033 1.00 91.94 95 ALA A CA 1
ATOM 764 C C . ALA A 1 95 ? 1.517 7.059 11.186 1.00 91.94 95 ALA A C 1
ATOM 766 O O . ALA A 1 95 ? 0.444 7.471 11.635 1.00 91.94 95 ALA A O 1
ATOM 767 N N . ASN A 1 96 ? 2.687 7.442 11.703 1.00 90.81 96 ASN A N 1
ATOM 768 C CA . ASN A 1 96 ? 2.799 8.283 12.893 1.00 90.81 96 ASN A CA 1
ATOM 769 C C . ASN A 1 96 ? 2.986 9.771 12.584 1.00 90.81 96 ASN A C 1
ATOM 771 O O . ASN A 1 96 ? 2.562 10.586 13.400 1.00 90.81 96 ASN A O 1
ATOM 775 N N . TYR A 1 97 ? 3.563 10.124 11.435 1.00 89.81 97 TYR A N 1
ATOM 776 C CA . TYR A 1 97 ? 3.956 11.504 11.133 1.00 89.81 97 TYR A CA 1
ATOM 777 C C . TYR A 1 97 ? 3.413 12.040 9.808 1.00 89.81 97 TYR A C 1
ATOM 779 O O . TYR A 1 97 ? 3.428 13.253 9.612 1.00 89.81 97 TYR A O 1
ATOM 787 N N . ASP A 1 98 ? 2.917 11.191 8.903 1.00 91.75 98 ASP A N 1
ATOM 788 C CA . ASP A 1 98 ? 2.326 11.685 7.660 1.00 91.75 98 ASP A CA 1
ATOM 789 C C . ASP A 1 98 ? 0.905 12.202 7.895 1.00 91.75 98 ASP A C 1
ATOM 791 O O . ASP A 1 98 ? -0.012 11.447 8.220 1.00 91.75 98 ASP A O 1
ATOM 795 N N . THR A 1 99 ? 0.721 13.504 7.697 1.00 90.69 99 THR A N 1
ATOM 796 C CA . THR A 1 99 ? -0.537 14.207 7.959 1.00 90.69 99 THR A CA 1
ATOM 797 C C . THR A 1 99 ? -1.725 13.601 7.206 1.00 90.69 99 THR A C 1
ATOM 799 O O . THR A 1 99 ? -2.792 13.422 7.794 1.00 90.69 99 THR A O 1
ATOM 802 N N . LEU A 1 100 ? -1.551 13.253 5.925 1.00 92.06 100 LEU A N 1
ATOM 803 C CA . LEU A 1 100 ? -2.637 12.738 5.083 1.00 92.06 100 LEU A CA 1
ATOM 804 C C . LEU A 1 100 ? -3.006 11.307 5.468 1.00 92.06 100 LEU A C 1
ATOM 806 O O . LEU A 1 100 ? -4.188 10.978 5.572 1.00 92.06 100 LEU A O 1
ATOM 810 N N . VAL A 1 101 ? -2.006 10.458 5.722 1.00 93.31 101 VAL A N 1
ATOM 811 C CA . VAL A 1 101 ? -2.257 9.084 6.173 1.00 93.31 101 VAL A CA 1
ATOM 812 C C . VAL A 1 101 ? -2.919 9.089 7.547 1.00 93.31 101 VAL A C 1
ATOM 814 O O . VAL A 1 101 ? -3.877 8.349 7.753 1.00 93.31 101 VAL A O 1
ATOM 817 N N . ARG A 1 102 ? -2.497 9.956 8.473 1.00 92.19 102 ARG A N 1
ATOM 818 C CA . ARG A 1 102 ? -3.150 10.079 9.786 1.00 92.19 102 ARG A CA 1
ATOM 819 C C . ARG A 1 102 ? -4.607 10.507 9.685 1.00 92.19 102 ARG A C 1
ATOM 821 O O . ARG A 1 102 ? -5.453 9.894 10.332 1.00 92.19 102 ARG A O 1
ATOM 828 N N . GLN A 1 103 ? -4.902 11.496 8.845 1.00 91.25 103 GLN A N 1
ATOM 829 C CA . GLN A 1 103 ? -6.280 11.897 8.568 1.00 91.25 103 GLN A CA 1
ATOM 830 C C . GLN A 1 103 ? -7.085 10.731 7.978 1.00 91.25 103 GLN A C 1
ATOM 832 O O . GLN A 1 103 ? -8.187 10.459 8.444 1.00 91.25 103 GLN A O 1
ATOM 837 N N . MET A 1 104 ? -6.515 9.979 7.026 1.00 94.06 104 MET A N 1
ATOM 838 C CA . MET A 1 104 ? -7.175 8.809 6.430 1.00 94.06 104 MET A CA 1
ATOM 839 C C . MET A 1 104 ? -7.456 7.700 7.450 1.00 94.06 104 MET A C 1
ATOM 841 O O . MET A 1 104 ? -8.453 6.990 7.346 1.00 94.06 104 MET A O 1
ATOM 845 N N . LEU A 1 105 ? -6.602 7.558 8.463 1.00 91.19 105 LEU A N 1
ATOM 846 C CA . LEU A 1 105 ? -6.807 6.636 9.579 1.00 91.19 105 LEU A CA 1
ATOM 847 C C . LEU A 1 105 ? -7.900 7.106 10.559 1.00 91.19 105 LEU A C 1
ATOM 849 O O . LEU A 1 105 ? -8.234 6.360 11.475 1.00 91.19 105 LEU A O 1
ATOM 853 N N . GLY A 1 106 ? -8.460 8.307 10.383 1.00 88.06 106 GLY A N 1
ATOM 854 C CA . GLY A 1 106 ? -9.406 8.909 11.325 1.00 88.06 106 GLY A CA 1
ATOM 855 C C . GLY A 1 106 ? -8.726 9.417 12.598 1.00 88.06 106 GLY A C 1
ATOM 856 O O . GLY A 1 106 ? -9.334 9.421 13.665 1.00 88.06 106 GLY A O 1
ATOM 857 N N . LEU A 1 107 ? -7.449 9.803 12.510 1.00 88.31 107 LEU A N 1
ATOM 858 C CA . LEU A 1 107 ? -6.677 10.346 13.626 1.00 88.31 107 LEU A CA 1
ATOM 859 C C . LEU A 1 107 ? -6.408 11.841 13.438 1.00 88.31 107 LEU A C 1
ATOM 861 O O . LEU A 1 107 ? -6.398 12.334 12.306 1.00 88.31 107 LEU A O 1
ATOM 865 N N . PRO A 1 108 ? -6.104 12.568 14.530 1.00 84.75 108 PRO A N 1
ATOM 866 C CA . PRO A 1 108 ? -5.612 13.931 14.430 1.00 84.75 108 PRO A CA 1
ATOM 867 C C . PRO A 1 108 ? -4.381 14.009 13.522 1.00 84.75 108 PRO A C 1
ATOM 869 O O . PRO A 1 108 ? -3.465 13.177 13.603 1.00 84.75 108 PRO A O 1
ATOM 872 N N . ALA A 1 109 ? -4.384 15.035 12.672 1.00 81.50 109 ALA A N 1
ATOM 873 C CA . ALA A 1 109 ? -3.386 15.299 11.641 1.00 81.50 109 ALA A CA 1
ATOM 874 C C . ALA A 1 109 ? -1.953 15.321 12.200 1.00 81.50 109 ALA A C 1
ATOM 876 O O . ALA A 1 109 ? -1.030 14.803 11.577 1.00 81.50 109 ALA A O 1
ATOM 877 N N . THR A 1 110 ? -1.787 15.855 13.409 1.00 78.69 110 THR A N 1
ATOM 878 C CA . THR A 1 110 ? -0.541 15.814 14.170 1.00 78.69 110 THR A CA 1
ATOM 879 C C . THR A 1 110 ? -0.764 15.068 15.487 1.00 78.69 110 THR A C 1
ATOM 881 O O . THR A 1 110 ? -1.763 15.302 16.172 1.00 78.69 110 THR A O 1
ATOM 884 N N . PRO A 1 111 ? 0.129 14.138 15.872 1.00 76.62 111 PRO A N 1
ATOM 885 C CA . PRO A 1 111 ? 0.071 13.519 17.189 1.00 76.62 111 PRO A CA 1
ATOM 886 C C . PRO A 1 111 ? 0.498 14.553 18.239 1.00 76.62 111 PRO A C 1
ATOM 888 O O . PRO A 1 111 ? 1.687 14.805 18.418 1.00 76.62 111 PRO A O 1
ATOM 891 N N . TRP A 1 112 ? -0.464 15.181 18.916 1.00 69.50 112 TRP A N 1
ATOM 892 C CA . TRP A 1 112 ? -0.189 16.157 19.972 1.00 69.50 112 TRP A CA 1
ATOM 893 C C . TRP A 1 112 ? -0.593 15.615 21.347 1.00 69.50 112 TRP A C 1
ATOM 895 O O . TRP A 1 112 ? -1.701 15.115 21.530 1.00 69.50 112 TRP A O 1
ATOM 905 N N . GLY A 1 113 ? 0.301 15.748 22.331 1.00 71.56 113 GLY A N 1
ATOM 906 C CA . GLY A 1 113 ? 0.056 15.363 23.724 1.00 71.56 113 GLY A CA 1
ATOM 907 C C . GLY A 1 113 ? 0.285 13.878 24.043 1.00 71.56 113 GLY A C 1
ATOM 908 O O . GLY A 1 113 ? 0.392 13.025 23.165 1.00 71.56 113 GLY A O 1
ATOM 909 N N . ALA A 1 114 ? 0.348 13.564 25.341 1.00 67.06 114 ALA A N 1
ATOM 910 C CA . ALA A 1 114 ? 0.658 12.223 25.852 1.00 67.06 114 ALA A CA 1
ATOM 911 C C . ALA A 1 114 ? -0.417 11.157 25.545 1.00 67.06 114 ALA A C 1
ATOM 913 O O . ALA A 1 114 ? -0.149 9.965 25.663 1.00 67.06 114 ALA A O 1
ATOM 914 N N . GLY A 1 115 ? -1.625 11.575 25.150 1.00 71.44 115 GLY A N 1
ATOM 915 C CA . GLY A 1 115 ? -2.730 10.690 24.766 1.00 71.44 115 GLY A CA 1
ATOM 916 C C . GLY A 1 115 ? -2.830 10.401 23.265 1.00 71.44 115 GLY A C 1
ATOM 917 O O . GLY A 1 115 ? -3.724 9.663 22.855 1.00 71.44 115 GLY A O 1
ATOM 918 N N . ALA A 1 116 ? -1.953 10.975 22.432 1.00 77.38 116 ALA A N 1
ATOM 919 C CA . ALA A 1 116 ? -2.024 10.784 20.989 1.00 77.38 116 ALA A CA 1
ATOM 920 C C . ALA A 1 116 ? -1.839 9.306 20.617 1.00 77.38 116 ALA A C 1
ATOM 922 O O . ALA A 1 116 ? -0.889 8.645 21.041 1.00 77.38 116 ALA A O 1
ATOM 923 N N . LYS A 1 117 ? -2.733 8.783 19.772 1.00 82.75 117 LYS A N 1
ATOM 924 C CA . LYS A 1 117 ? -2.608 7.417 19.260 1.00 82.75 117 LYS A CA 1
ATOM 925 C C . LYS A 1 117 ? -1.390 7.330 18.338 1.00 82.75 117 LYS A C 1
ATOM 927 O O . LYS A 1 117 ? -1.360 7.932 17.257 1.00 82.75 117 LYS A O 1
ATOM 932 N N . VAL A 1 118 ? -0.402 6.569 18.798 1.00 85.81 118 VAL A N 1
ATOM 933 C CA . VAL A 1 118 ? 0.832 6.233 18.087 1.00 85.81 118 VAL A CA 1
ATOM 934 C C . VAL A 1 118 ? 0.854 4.728 17.873 1.00 85.81 118 VAL A C 1
ATOM 936 O O . VAL A 1 118 ? 0.577 3.944 18.785 1.00 85.81 118 VAL A O 1
ATOM 939 N N . PHE A 1 119 ? 1.179 4.311 16.657 1.00 86.69 119 PHE A N 1
ATOM 940 C CA . PHE A 1 119 ? 1.338 2.903 16.342 1.00 86.69 119 PHE A CA 1
ATOM 941 C C . PHE A 1 119 ? 2.784 2.491 16.602 1.00 86.69 119 PHE A C 1
ATOM 943 O O . PHE A 1 119 ? 3.710 3.120 16.094 1.00 86.69 119 PHE A O 1
ATOM 950 N N . ALA A 1 120 ? 2.973 1.433 17.388 1.00 86.94 120 ALA A N 1
ATOM 951 C CA . ALA A 1 120 ? 4.279 0.817 17.597 1.00 86.94 120 ALA A CA 1
ATOM 952 C C . ALA A 1 120 ? 4.634 -0.131 16.440 1.00 86.94 120 ALA A C 1
ATOM 954 O O . ALA A 1 120 ? 3.739 -0.743 15.840 1.00 86.94 120 ALA A O 1
ATOM 955 N N . HIS A 1 121 ? 5.936 -0.296 16.174 1.00 85.75 121 HIS A N 1
ATOM 956 C CA . HIS A 1 121 ? 6.471 -1.159 15.113 1.00 85.75 121 HIS A CA 1
ATOM 957 C C . HIS A 1 121 ? 5.820 -2.548 15.098 1.00 85.75 121 HIS A C 1
ATOM 959 O O . HIS A 1 121 ? 5.203 -2.958 14.112 1.00 85.75 121 HIS A O 1
ATOM 965 N N . GLN A 1 122 ? 5.890 -3.237 16.239 1.00 84.38 122 GLN A N 1
ATOM 966 C CA . GLN A 1 122 ? 5.436 -4.615 16.380 1.00 84.38 122 GLN A CA 1
ATOM 967 C C . GLN A 1 122 ? 3.929 -4.750 16.142 1.00 84.38 122 GLN A C 1
ATOM 969 O O . GLN A 1 122 ? 3.491 -5.636 15.414 1.00 84.38 122 GLN A O 1
ATOM 974 N N . THR A 1 123 ? 3.134 -3.813 16.667 1.00 85.12 123 THR A N 1
ATOM 975 C CA . THR A 1 123 ? 1.680 -3.813 16.481 1.00 85.12 123 THR A CA 1
ATOM 976 C C . THR A 1 123 ? 1.318 -3.711 15.002 1.00 85.12 123 THR A C 1
ATOM 978 O O . THR A 1 123 ? 0.443 -4.443 14.547 1.00 85.12 123 THR A O 1
ATOM 981 N N . ARG A 1 124 ? 1.974 -2.842 14.221 1.00 86.81 124 ARG A N 1
ATOM 982 C CA . ARG A 1 124 ? 1.716 -2.760 12.771 1.00 86.81 124 ARG A CA 1
ATOM 983 C C . ARG A 1 124 ? 2.097 -4.042 12.068 1.00 86.81 124 ARG A C 1
ATOM 985 O O . ARG A 1 124 ? 1.277 -4.571 11.326 1.00 86.81 124 ARG A O 1
ATOM 992 N N . ARG A 1 125 ? 3.297 -4.553 12.336 1.00 86.12 125 ARG A N 1
ATOM 993 C CA . ARG A 1 125 ? 3.781 -5.780 11.713 1.00 86.12 125 ARG A CA 1
ATOM 994 C C . ARG A 1 125 ? 2.818 -6.937 11.956 1.00 86.12 125 ARG A C 1
ATOM 996 O O . ARG A 1 125 ? 2.372 -7.552 10.998 1.00 86.12 125 ARG A O 1
ATOM 1003 N N . ASP A 1 126 ? 2.414 -7.167 13.200 1.00 84.25 126 ASP A N 1
ATOM 1004 C CA . ASP A 1 126 ? 1.562 -8.305 13.560 1.00 84.25 126 ASP A CA 1
ATOM 1005 C C . ASP A 1 126 ? 0.122 -8.189 13.053 1.00 84.25 126 ASP A C 1
ATOM 1007 O O . ASP A 1 126 ? -0.552 -9.205 12.905 1.00 84.25 126 ASP A O 1
ATOM 1011 N N . ASN A 1 127 ? -0.377 -6.972 12.808 1.00 85.62 127 ASN A N 1
ATOM 1012 C CA . ASN A 1 127 ? -1.748 -6.759 12.340 1.00 85.62 127 ASN A CA 1
ATOM 1013 C C . ASN A 1 127 ? -1.839 -6.626 10.816 1.00 85.62 127 ASN A C 1
ATOM 1015 O O . ASN A 1 127 ? -2.710 -7.242 10.209 1.00 85.62 127 ASN A O 1
ATOM 1019 N N . VAL A 1 128 ? -0.945 -5.857 10.193 1.00 86.75 128 VAL A N 1
ATOM 1020 C CA . VAL A 1 128 ? -0.911 -5.658 8.736 1.00 86.75 128 VAL A CA 1
ATOM 1021 C C . VAL A 1 128 ? -0.426 -6.924 8.030 1.00 86.75 128 VAL A C 1
ATOM 1023 O O . VAL A 1 128 ? -0.945 -7.252 6.968 1.00 86.75 128 VAL A O 1
ATOM 1026 N N . ALA A 1 129 ? 0.477 -7.703 8.644 1.00 85.19 129 ALA A N 1
ATOM 1027 C CA . ALA A 1 129 ? 0.897 -9.000 8.103 1.00 85.19 129 ALA A CA 1
ATOM 1028 C C . ALA A 1 129 ? -0.207 -10.082 8.129 1.00 85.19 129 ALA A C 1
ATOM 1030 O O . ALA A 1 129 ? 0.033 -11.204 7.685 1.00 85.19 129 ALA A O 1
ATOM 1031 N N . LEU A 1 130 ? -1.411 -9.773 8.624 1.00 84.50 130 LEU A N 1
ATOM 1032 C CA . LEU A 1 130 ? -2.553 -10.685 8.552 1.00 84.50 130 LEU A CA 1
ATOM 1033 C C . LEU A 1 130 ? -3.309 -10.621 7.218 1.00 84.50 130 LEU A C 1
ATOM 1035 O O . LEU A 1 130 ? -4.116 -11.512 6.977 1.00 84.50 130 LEU A O 1
ATOM 1039 N N . LEU A 1 131 ? -3.100 -9.587 6.396 1.00 85.06 131 LEU A N 1
ATOM 1040 C CA . LEU A 1 131 ? -3.802 -9.414 5.118 1.00 85.06 131 LEU A CA 1
ATOM 1041 C C . LEU A 1 131 ? -3.247 -10.360 4.046 1.00 85.06 131 LEU A C 1
ATOM 1043 O O . LEU A 1 131 ? -2.315 -10.030 3.341 1.00 85.06 131 LEU A O 1
ATOM 1047 N N . ASP A 1 132 ? -3.809 -11.539 3.874 1.00 85.19 132 ASP A N 1
ATOM 1048 C CA . ASP A 1 132 ? -3.334 -12.469 2.853 1.00 85.19 132 ASP A CA 1
ATOM 1049 C C . ASP A 1 132 ? -3.554 -11.970 1.409 1.00 85.19 132 ASP A C 1
ATOM 1051 O O . ASP A 1 132 ? -4.502 -11.240 1.106 1.00 85.19 132 ASP A O 1
ATOM 1055 N N . ASP A 1 133 ? -2.694 -12.428 0.491 1.00 86.00 133 ASP A N 1
ATOM 1056 C CA . ASP A 1 133 ? -2.786 -12.108 -0.941 1.00 86.00 133 ASP A CA 1
ATOM 1057 C C . ASP A 1 133 ? -4.156 -12.467 -1.532 1.00 86.00 133 ASP A C 1
ATOM 1059 O O . ASP A 1 133 ? -4.704 -11.715 -2.338 1.00 86.00 133 ASP A O 1
ATOM 1063 N N . ALA A 1 134 ? -4.738 -13.596 -1.116 1.00 88.88 134 ALA A N 1
ATOM 1064 C CA . ALA A 1 134 ? -6.033 -14.042 -1.620 1.00 88.88 134 ALA A CA 1
ATOM 1065 C C . ALA A 1 134 ? -7.166 -13.098 -1.184 1.00 88.88 134 ALA A C 1
ATOM 1067 O O . ALA A 1 134 ? -8.010 -12.728 -2.003 1.00 88.88 134 ALA A O 1
ATOM 1068 N N . LEU A 1 135 ? -7.173 -12.651 0.075 1.00 88.56 135 LEU A N 1
ATOM 1069 C CA . LEU A 1 135 ? -8.109 -11.634 0.555 1.00 88.56 135 LEU A CA 1
ATOM 1070 C C . LEU A 1 135 ? -7.943 -10.302 -0.179 1.00 88.56 135 LEU A C 1
ATOM 1072 O O . LEU A 1 135 ? -8.940 -9.709 -0.597 1.00 88.56 135 LEU A O 1
ATOM 1076 N N . LEU A 1 136 ? -6.706 -9.845 -0.382 1.00 89.38 136 LEU A N 1
ATOM 1077 C CA . LEU A 1 136 ? -6.438 -8.607 -1.117 1.00 89.38 136 LEU A CA 1
ATOM 1078 C C . LEU A 1 136 ? -6.914 -8.693 -2.571 1.00 89.38 136 LEU A C 1
ATOM 1080 O O . LEU A 1 136 ? -7.523 -7.745 -3.064 1.00 89.38 136 LEU A O 1
ATOM 1084 N N . GLN A 1 137 ? -6.728 -9.834 -3.239 1.00 89.62 137 GLN A N 1
ATOM 1085 C CA . GLN A 1 137 ? -7.271 -10.070 -4.581 1.00 89.62 137 GLN A CA 1
ATOM 1086 C C . GLN A 1 137 ? -8.802 -10.019 -4.603 1.00 89.62 137 GLN A C 1
ATOM 1088 O O . GLN A 1 137 ? -9.381 -9.420 -5.510 1.00 89.62 137 GLN A O 1
ATOM 1093 N N . GLN A 1 138 ? -9.472 -10.592 -3.598 1.00 90.00 138 GLN A N 1
ATOM 1094 C CA . GLN A 1 138 ? -10.933 -10.524 -3.492 1.00 90.00 138 GLN A CA 1
ATOM 1095 C C . GLN A 1 138 ? -11.432 -9.093 -3.280 1.00 90.00 138 GLN A C 1
ATOM 1097 O O . GLN A 1 138 ? -12.411 -8.690 -3.910 1.00 90.00 138 GLN A O 1
ATOM 1102 N N . ILE A 1 139 ? -10.769 -8.326 -2.409 1.00 90.75 139 ILE A N 1
ATOM 1103 C CA . ILE A 1 139 ? -11.082 -6.910 -2.186 1.00 90.75 139 ILE A CA 1
ATOM 1104 C C . ILE A 1 139 ? -10.867 -6.130 -3.485 1.00 90.75 139 ILE A C 1
ATOM 1106 O O . ILE A 1 139 ? -11.768 -5.417 -3.923 1.00 90.75 139 ILE A O 1
ATOM 1110 N N . ASN A 1 140 ? -9.728 -6.327 -4.152 1.00 90.69 140 ASN A N 1
ATOM 1111 C CA . ASN A 1 140 ? -9.412 -5.660 -5.411 1.00 90.69 140 ASN A CA 1
ATOM 1112 C C . ASN A 1 140 ? -10.447 -5.967 -6.503 1.00 90.69 140 ASN A C 1
ATOM 1114 O O . ASN A 1 140 ? -10.896 -5.059 -7.192 1.00 90.69 140 ASN A O 1
ATOM 1118 N N . ALA A 1 141 ? -10.902 -7.218 -6.622 1.00 89.38 141 ALA A N 1
ATOM 1119 C CA . ALA A 1 141 ? -11.944 -7.588 -7.579 1.00 89.38 141 ALA A CA 1
ATOM 1120 C C . ALA A 1 141 ? -13.261 -6.827 -7.339 1.00 89.38 141 ALA A C 1
ATOM 1122 O O . ALA A 1 141 ? -13.920 -6.421 -8.295 1.00 89.38 141 ALA A O 1
ATOM 1123 N N . ARG A 1 142 ? -13.633 -6.597 -6.073 1.00 90.00 142 ARG A N 1
ATOM 1124 C CA . ARG A 1 142 ? -14.842 -5.843 -5.701 1.00 90.00 142 ARG A CA 1
ATOM 1125 C C . ARG A 1 142 ? -14.697 -4.354 -5.967 1.00 90.00 142 ARG A C 1
ATOM 1127 O O . ARG A 1 142 ? -15.580 -3.763 -6.582 1.00 90.00 142 ARG A O 1
ATOM 1134 N N . VAL A 1 143 ? -13.566 -3.776 -5.574 1.00 89.06 143 VAL A N 1
ATOM 1135 C CA . VAL A 1 143 ? -13.244 -2.372 -5.855 1.00 89.06 143 VAL A CA 1
ATOM 1136 C C . VAL A 1 143 ? -13.198 -2.125 -7.365 1.00 89.06 143 VAL A C 1
ATOM 1138 O O . VAL A 1 143 ? -13.782 -1.159 -7.841 1.00 89.06 143 VAL A O 1
ATOM 1141 N N . ALA A 1 144 ? -12.591 -3.026 -8.139 1.00 87.12 144 ALA A N 1
ATOM 1142 C CA . ALA A 1 144 ? -12.541 -2.929 -9.595 1.00 87.12 144 ALA A CA 1
ATOM 1143 C C . ALA A 1 144 ? -13.925 -3.082 -10.245 1.00 87.12 144 ALA A C 1
ATOM 1145 O O . ALA A 1 144 ? -14.221 -2.382 -11.211 1.00 87.12 144 ALA A O 1
ATOM 1146 N N . ALA A 1 145 ? -14.777 -3.975 -9.731 1.00 85.75 145 ALA A N 1
ATOM 1147 C CA . ALA A 1 145 ? -16.149 -4.125 -10.212 1.00 85.75 145 ALA A CA 1
ATOM 1148 C C . ALA A 1 145 ? -16.978 -2.856 -9.964 1.00 85.75 145 ALA A C 1
ATOM 1150 O O . ALA A 1 145 ? -17.607 -2.361 -10.893 1.00 85.75 145 ALA A O 1
ATOM 1151 N N . ALA A 1 146 ? -16.907 -2.287 -8.759 1.00 85.81 146 ALA A N 1
ATOM 1152 C CA . ALA A 1 146 ? -17.592 -1.038 -8.432 1.00 85.81 146 ALA A CA 1
ATOM 1153 C C . ALA A 1 146 ? -17.017 0.157 -9.216 1.00 85.81 146 ALA A C 1
ATOM 1155 O O . ALA A 1 146 ? -17.752 0.984 -9.747 1.00 85.81 146 ALA A O 1
ATOM 1156 N N . GLY A 1 147 ? -15.691 0.228 -9.363 1.00 82.38 147 GLY A N 1
ATOM 1157 C CA . GLY A 1 147 ? -15.025 1.291 -10.117 1.00 82.38 147 GLY A CA 1
ATOM 1158 C C . GLY A 1 147 ? -15.355 1.272 -11.612 1.00 82.38 147 GLY A C 1
ATOM 1159 O O . GLY A 1 147 ? -15.393 2.325 -12.242 1.00 82.38 147 GLY A O 1
ATOM 1160 N N . ARG A 1 148 ? -15.652 0.102 -12.194 1.00 78.75 148 ARG A N 1
ATOM 1161 C CA . ARG A 1 148 ? -16.075 -0.015 -13.601 1.00 78.75 148 ARG A CA 1
ATOM 1162 C C . ARG A 1 148 ? -17.349 0.772 -13.902 1.00 78.75 148 ARG A C 1
ATOM 1164 O O . ARG A 1 148 ? -17.441 1.343 -14.985 1.00 78.75 148 ARG A O 1
ATOM 1171 N N . GLU A 1 149 ? -18.289 0.839 -12.962 1.00 76.25 149 GLU A N 1
ATOM 1172 C CA . GLU A 1 149 ? -19.537 1.596 -13.128 1.00 76.25 149 GLU A CA 1
ATOM 1173 C C . GLU A 1 149 ? -19.276 3.099 -13.291 1.00 76.25 149 GLU A C 1
ATOM 1175 O O . GLU A 1 149 ? -19.936 3.756 -14.092 1.00 76.25 149 GLU A O 1
ATOM 1180 N N . VAL A 1 150 ? -18.246 3.629 -12.622 1.00 75.75 150 VAL A N 1
ATOM 1181 C CA . VAL A 1 150 ? -17.844 5.045 -12.714 1.00 75.75 150 VAL A CA 1
ATOM 1182 C C . VAL A 1 150 ? -17.355 5.413 -14.120 1.00 75.75 150 VAL A C 1
ATOM 1184 O O . VAL A 1 150 ? -17.540 6.541 -14.570 1.00 75.75 150 VAL A O 1
ATOM 1187 N N . PHE A 1 151 ? -16.756 4.465 -14.845 1.00 69.44 151 PHE A N 1
ATOM 1188 C CA . PHE A 1 151 ? -16.245 4.686 -16.202 1.00 69.44 151 PHE A CA 1
ATOM 1189 C C . PHE A 1 151 ? -17.286 4.429 -17.305 1.00 69.44 151 PHE A C 1
ATOM 1191 O O . PHE A 1 151 ? -16.971 4.559 -18.495 1.00 69.44 151 PHE A O 1
ATOM 1198 N N . ALA A 1 152 ? -18.526 4.080 -16.952 1.00 69.25 152 ALA A N 1
ATOM 1199 C CA . ALA A 1 152 ? -19.595 3.903 -17.925 1.00 69.25 152 ALA A CA 1
ATOM 1200 C C . ALA A 1 152 ? -19.997 5.261 -18.530 1.00 69.25 152 ALA A C 1
ATOM 1202 O O . ALA A 1 152 ? -20.555 6.128 -17.863 1.00 69.25 152 ALA A O 1
ATOM 1203 N N . LYS A 1 153 ? -19.746 5.450 -19.833 1.00 62.56 153 LYS A N 1
ATOM 1204 C CA . LYS A 1 153 ? -20.033 6.714 -20.545 1.00 62.56 153 LYS A CA 1
ATOM 1205 C C . LYS A 1 153 ? -21.530 7.086 -20.587 1.00 62.56 153 LYS A C 1
ATOM 1207 O O . LYS A 1 153 ? -21.839 8.245 -20.849 1.00 62.56 153 LYS A O 1
ATOM 1212 N N . LYS A 1 154 ? -22.446 6.126 -20.378 1.00 60.47 154 LYS A N 1
ATOM 1213 C CA . LYS A 1 154 ? -23.911 6.306 -20.271 1.00 60.47 154 LYS A CA 1
ATOM 1214 C C . LYS A 1 154 ? -24.515 5.225 -19.365 1.00 60.47 154 LYS A C 1
ATOM 1216 O O . LYS A 1 154 ? -24.069 4.079 -19.417 1.00 60.47 154 LYS A O 1
ATOM 1221 N N . GLY A 1 155 ? -25.552 5.567 -18.593 1.00 53.03 155 GLY A N 1
ATOM 1222 C CA . GLY A 1 155 ? -26.289 4.610 -17.759 1.00 53.03 155 GLY A CA 1
ATOM 1223 C C . GLY A 1 155 ? -26.860 3.463 -18.598 1.00 53.03 155 GLY A C 1
ATOM 1224 O O . GLY A 1 155 ? -27.644 3.702 -19.512 1.00 53.03 155 GLY A O 1
ATOM 1225 N N . GLY A 1 156 ? -26.422 2.232 -18.320 1.00 57.78 156 GLY A N 1
ATOM 1226 C CA . GLY A 1 156 ? -26.866 1.020 -19.020 1.00 57.78 156 GLY A CA 1
ATOM 1227 C C . GLY A 1 156 ? -26.110 0.664 -20.308 1.00 57.78 156 GLY A C 1
ATOM 1228 O O . GLY A 1 156 ? -26.458 -0.328 -20.945 1.00 57.78 156 GLY A O 1
ATOM 1229 N N . ALA A 1 157 ? -25.078 1.417 -20.710 1.00 58.31 157 ALA A N 1
ATOM 1230 C CA . ALA A 1 157 ? -24.222 0.998 -21.823 1.00 58.31 157 ALA A CA 1
ATOM 1231 C C . ALA A 1 157 ? -23.350 -0.207 -21.410 1.00 58.31 157 ALA A C 1
ATOM 1233 O O . ALA A 1 157 ? -22.839 -0.220 -20.286 1.00 58.31 157 ALA A O 1
ATOM 1234 N N . PRO A 1 158 ? -23.138 -1.204 -22.293 1.00 58.88 158 PRO A N 1
ATOM 1235 C CA . PRO A 1 158 ? -22.261 -2.327 -21.989 1.00 58.88 158 PRO A CA 1
ATOM 1236 C C . PRO A 1 158 ? -20.858 -1.813 -21.650 1.00 58.88 158 PRO A C 1
ATOM 1238 O O . PRO A 1 158 ? -20.298 -0.981 -22.367 1.00 58.88 158 PRO A O 1
ATOM 1241 N N . LEU A 1 159 ? -20.312 -2.299 -20.533 1.00 61.34 159 LEU A N 1
ATOM 1242 C CA . LEU A 1 159 ? -18.978 -1.958 -20.045 1.00 61.34 159 LEU A CA 1
ATOM 1243 C C . LEU A 1 159 ? -17.941 -2.312 -21.118 1.00 61.34 159 LEU A C 1
ATOM 1245 O O . LEU A 1 159 ? -17.579 -3.476 -21.286 1.00 61.34 159 LEU A O 1
ATOM 1249 N N . ALA A 1 160 ? -17.47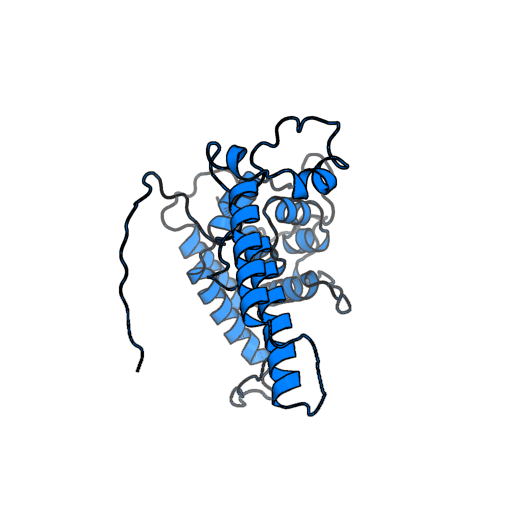5 -1.306 -21.859 1.00 63.25 160 ALA A N 1
ATOM 1250 C CA . ALA A 1 160 ? -16.409 -1.486 -22.832 1.00 63.25 160 ALA A CA 1
ATOM 1251 C C . ALA A 1 160 ? -15.136 -1.976 -22.123 1.00 63.25 160 ALA A C 1
ATOM 1253 O O . ALA A 1 160 ? -14.849 -1.574 -20.991 1.00 63.25 160 ALA A O 1
ATOM 1254 N N . ALA A 1 161 ? -14.362 -2.838 -22.786 1.00 65.88 161 ALA A N 1
ATOM 1255 C CA . ALA A 1 161 ? -13.070 -3.273 -22.271 1.00 65.88 161 ALA A CA 1
ATOM 1256 C C . ALA A 1 161 ? -12.173 -2.044 -22.035 1.00 65.88 161 ALA A C 1
ATOM 1258 O O . ALA A 1 161 ? -11.856 -1.301 -22.964 1.00 65.88 161 ALA A O 1
ATOM 1259 N N . LEU A 1 162 ? -11.798 -1.809 -20.776 1.00 65.38 162 LEU A N 1
ATOM 1260 C CA . LEU A 1 162 ? -10.904 -0.720 -20.397 1.00 65.38 162 LEU A CA 1
ATOM 1261 C C . LEU A 1 162 ? -9.485 -1.063 -20.867 1.00 65.38 162 LEU A C 1
ATOM 1263 O O . LEU A 1 162 ? -8.863 -1.988 -20.346 1.00 65.38 162 LEU A O 1
ATOM 1267 N N . ALA A 1 163 ? -8.971 -0.314 -21.842 1.00 68.50 163 ALA A N 1
ATOM 1268 C CA . ALA A 1 163 ? -7.567 -0.369 -22.234 1.00 68.50 163 ALA A CA 1
ATOM 1269 C C . ALA A 1 163 ? -6.740 0.443 -21.226 1.00 68.50 163 ALA A C 1
ATOM 1271 O O . ALA A 1 163 ? -6.570 1.653 -21.369 1.00 68.50 163 ALA A O 1
ATOM 1272 N N . LEU A 1 164 ? -6.281 -0.222 -20.166 1.00 67.25 164 LEU A N 1
ATOM 1273 C CA . LEU A 1 164 ? -5.443 0.381 -19.132 1.00 67.25 164 LEU A CA 1
ATOM 1274 C C . LEU A 1 164 ? -3.971 0.107 -19.443 1.00 67.25 164 LEU A C 1
ATOM 1276 O O . LEU A 1 164 ? -3.596 -1.027 -19.737 1.00 67.25 164 LEU A O 1
ATOM 1280 N N . LYS A 1 165 ? -3.134 1.142 -19.348 1.00 62.22 165 LYS A N 1
ATOM 1281 C CA . LYS A 1 165 ? -1.679 0.992 -19.337 1.00 62.22 165 LYS A CA 1
ATOM 1282 C C . LYS A 1 165 ? -1.217 1.006 -17.885 1.00 62.22 165 LYS A C 1
ATOM 1284 O O . LYS A 1 165 ? -1.395 2.006 -17.197 1.00 62.22 165 LYS A O 1
ATOM 1289 N N . THR A 1 166 ? -0.644 -0.101 -17.436 1.00 59.19 166 THR A N 1
ATOM 1290 C CA . THR A 1 166 ? -0.038 -0.225 -16.108 1.00 59.19 166 THR A CA 1
ATOM 1291 C C . THR A 1 166 ? 1.443 -0.519 -16.275 1.00 59.19 166 THR A C 1
ATOM 1293 O O . THR A 1 166 ? 1.795 -1.510 -16.915 1.00 59.19 166 THR A O 1
ATOM 1296 N N . ASP A 1 167 ? 2.300 0.318 -15.699 1.00 59.72 167 ASP A N 1
ATOM 1297 C CA . ASP A 1 167 ? 3.728 0.026 -15.611 1.00 59.72 167 ASP A CA 1
ATOM 1298 C C . ASP A 1 167 ? 3.926 -0.976 -14.465 1.00 59.72 167 ASP A C 1
ATOM 1300 O O . ASP A 1 167 ? 3.729 -0.657 -13.295 1.00 59.72 167 ASP A O 1
ATOM 1304 N N . SER A 1 168 ? 4.242 -2.226 -14.802 1.00 59.62 168 SER A N 1
ATOM 1305 C CA . SER A 1 168 ? 4.592 -3.257 -13.822 1.00 59.62 168 SER A CA 1
ATOM 1306 C C . SER A 1 168 ? 6.101 -3.456 -13.794 1.00 59.62 168 SER A C 1
ATOM 1308 O O . SER A 1 168 ? 6.724 -3.581 -14.850 1.00 59.62 168 SER A O 1
ATOM 1310 N N . TYR A 1 169 ? 6.688 -3.584 -12.607 1.00 56.62 169 TYR A N 1
ATOM 1311 C CA . TYR A 1 169 ? 8.065 -4.047 -12.482 1.00 56.62 169 TYR A CA 1
ATOM 1312 C C . TYR A 1 169 ? 8.110 -5.567 -12.664 1.00 56.62 169 TYR A C 1
ATOM 1314 O O . TYR A 1 169 ? 7.475 -6.312 -11.917 1.00 56.62 169 TYR A O 1
ATOM 1322 N N . VAL A 1 170 ? 8.869 -6.041 -13.654 1.00 53.62 170 VAL A N 1
ATOM 1323 C CA . VAL A 1 170 ? 9.221 -7.460 -13.756 1.00 53.62 170 VAL A CA 1
ATOM 1324 C C . VAL A 1 170 ? 10.253 -7.733 -12.671 1.00 53.62 170 VAL A C 1
ATOM 1326 O O . VAL A 1 170 ? 11.432 -7.414 -12.817 1.00 53.62 170 VAL A O 1
ATOM 1329 N N . LEU A 1 171 ? 9.803 -8.281 -11.546 1.00 53.09 171 LEU A N 1
ATOM 1330 C CA . LEU A 1 171 ? 10.707 -8.804 -10.534 1.00 53.09 171 LEU A CA 1
ATOM 1331 C C . LEU A 1 171 ? 11.212 -10.148 -11.063 1.00 53.09 171 LEU A C 1
ATOM 1333 O O . LEU A 1 171 ? 10.545 -11.171 -10.908 1.00 53.09 171 LEU A O 1
ATOM 1337 N N . GLU A 1 172 ? 12.340 -10.138 -11.780 1.00 49.94 172 GLU A N 1
ATOM 1338 C CA . GLU A 1 172 ? 12.979 -11.382 -12.210 1.00 49.94 172 GLU A CA 1
ATOM 1339 C C . GLU A 1 172 ? 13.192 -12.265 -10.976 1.00 49.94 172 GLU A C 1
ATOM 1341 O O . GLU A 1 172 ? 13.897 -11.914 -10.030 1.00 49.94 172 GLU A O 1
ATOM 1346 N N . THR A 1 173 ? 12.532 -13.419 -10.969 1.00 55.88 173 THR A N 1
ATOM 1347 C CA . THR A 1 173 ? 12.614 -14.412 -9.893 1.00 55.88 173 THR A CA 1
ATOM 1348 C C . THR A 1 173 ? 13.916 -15.211 -9.942 1.00 55.88 173 THR A C 1
ATOM 1350 O O . THR A 1 173 ? 14.204 -15.949 -9.003 1.00 55.88 173 THR A O 1
ATOM 1353 N N . ASP A 1 174 ? 14.734 -15.016 -10.981 1.00 55.59 174 ASP A N 1
ATOM 1354 C CA . ASP A 1 174 ? 16.012 -15.701 -11.188 1.00 55.59 174 ASP A CA 1
ATOM 1355 C C . ASP A 1 174 ? 17.204 -14.730 -11.243 1.00 55.59 174 ASP A C 1
ATOM 1357 O O . ASP A 1 174 ? 18.103 -14.825 -12.079 1.00 55.59 174 ASP A O 1
ATOM 1361 N N . VAL A 1 175 ? 17.238 -13.758 -10.327 1.00 59.97 175 VAL A N 1
ATOM 1362 C CA . VAL A 1 175 ? 18.454 -12.962 -10.128 1.00 59.97 175 VAL A CA 1
ATOM 1363 C C . VAL A 1 175 ? 19.494 -13.839 -9.429 1.00 59.97 175 VAL A C 1
ATOM 1365 O O . VAL A 1 175 ? 19.492 -14.014 -8.209 1.00 59.97 175 VAL A O 1
ATOM 1368 N N . HIS A 1 176 ? 20.406 -14.410 -10.213 1.00 66.62 176 HIS A N 1
ATOM 1369 C CA . HIS A 1 176 ? 21.473 -15.253 -9.693 1.00 66.62 176 HIS A CA 1
ATOM 1370 C C . HIS A 1 176 ? 22.384 -14.488 -8.718 1.00 66.62 176 HIS A C 1
ATOM 1372 O O . HIS A 1 176 ? 23.040 -13.506 -9.076 1.00 66.62 176 HIS A O 1
ATOM 1378 N N . PHE A 1 177 ? 22.525 -15.003 -7.497 1.00 62.91 177 PHE A N 1
ATOM 1379 C CA . PHE A 1 177 ? 23.507 -14.508 -6.533 1.00 62.91 177 PHE A CA 1
ATOM 1380 C C . PHE A 1 177 ? 24.939 -14.948 -6.921 1.00 62.91 177 PHE A C 1
ATOM 1382 O O . PHE A 1 177 ? 25.150 -16.122 -7.267 1.00 62.91 177 PHE A O 1
ATOM 1389 N N . PRO A 1 178 ? 25.966 -14.081 -6.816 1.00 74.81 178 PRO A N 1
ATOM 1390 C CA . PRO A 1 178 ? 25.926 -12.664 -6.451 1.00 74.81 178 PRO A CA 1
ATOM 1391 C C . PRO A 1 178 ? 25.562 -11.755 -7.635 1.00 74.81 178 PRO A C 1
ATOM 1393 O O . PRO A 1 178 ? 26.177 -11.820 -8.701 1.00 74.81 178 PRO A O 1
ATOM 1396 N N . THR A 1 179 ? 24.591 -10.873 -7.402 1.00 74.56 179 THR A N 1
ATOM 1397 C CA . THR A 1 179 ? 23.935 -10.052 -8.427 1.00 74.56 179 THR A CA 1
ATOM 1398 C C . THR A 1 179 ? 24.900 -9.132 -9.169 1.00 74.56 179 THR A C 1
ATOM 1400 O O . THR A 1 179 ? 24.889 -9.094 -10.397 1.00 74.56 179 THR A O 1
ATOM 1403 N N . ASP A 1 180 ? 25.779 -8.433 -8.451 1.00 80.50 180 ASP A N 1
ATOM 1404 C CA . ASP A 1 180 ? 26.628 -7.394 -9.048 1.00 80.50 180 ASP A CA 1
ATOM 1405 C C . ASP A 1 180 ? 27.674 -7.972 -10.009 1.00 80.50 180 ASP A C 1
ATOM 1407 O O . ASP A 1 180 ? 27.880 -7.461 -11.109 1.00 80.50 180 ASP A O 1
ATOM 1411 N N . LEU A 1 181 ? 28.310 -9.084 -9.625 1.00 84.88 181 LEU A N 1
ATOM 1412 C CA . LEU A 1 181 ? 29.326 -9.741 -10.450 1.00 84.88 181 LEU A CA 1
ATOM 1413 C C . LEU A 1 181 ? 28.718 -10.424 -11.676 1.00 84.88 181 LEU A C 1
ATOM 1415 O O . LEU A 1 181 ? 29.327 -10.399 -12.746 1.00 84.88 181 LEU A O 1
ATOM 1419 N N . ASN A 1 182 ? 27.523 -11.004 -11.535 1.00 83.19 182 ASN A N 1
ATOM 1420 C CA . ASN A 1 182 ? 26.805 -11.579 -12.668 1.00 83.19 182 ASN A CA 1
ATOM 1421 C C . ASN A 1 182 ? 26.379 -10.486 -13.655 1.00 83.19 182 ASN A C 1
ATOM 1423 O O . ASN A 1 182 ? 26.684 -10.609 -14.837 1.00 83.19 182 ASN A O 1
ATOM 1427 N N . ARG A 1 183 ? 25.813 -9.370 -13.171 1.00 86.25 183 ARG A N 1
ATOM 1428 C CA . ARG A 1 183 ? 25.474 -8.213 -14.018 1.00 86.25 183 ARG A CA 1
ATOM 1429 C C . ARG A 1 183 ? 26.691 -7.651 -14.747 1.00 86.25 183 ARG A C 1
ATOM 1431 O O . ARG A 1 183 ? 26.601 -7.341 -15.930 1.00 86.25 183 ARG A O 1
ATOM 1438 N N . LEU A 1 184 ? 27.839 -7.553 -14.074 1.00 88.06 184 LEU A N 1
ATOM 1439 C CA . LEU A 1 184 ? 29.079 -7.089 -14.701 1.00 88.06 184 LEU A CA 1
ATOM 1440 C C . LEU A 1 184 ? 29.571 -8.053 -15.791 1.00 88.06 184 LEU A C 1
ATOM 1442 O O . LEU A 1 184 ? 30.028 -7.617 -16.849 1.00 88.06 184 LEU A O 1
ATOM 1446 N N . TRP A 1 185 ? 29.470 -9.362 -15.546 1.00 89.00 185 TRP A N 1
ATOM 1447 C CA . TRP A 1 185 ? 29.764 -10.377 -16.555 1.00 89.00 185 TRP A CA 1
ATOM 1448 C C . TRP A 1 185 ? 28.817 -10.277 -17.752 1.00 89.00 185 TRP A C 1
ATOM 1450 O O . TRP A 1 185 ? 29.296 -10.275 -18.884 1.00 89.00 185 TRP A O 1
ATOM 1460 N N . ASP A 1 186 ? 27.511 -10.163 -17.519 1.00 87.88 186 ASP A N 1
ATOM 1461 C CA . ASP A 1 186 ? 26.514 -10.086 -18.587 1.00 87.88 186 ASP A CA 1
ATOM 1462 C C . ASP A 1 186 ? 26.671 -8.804 -19.409 1.00 87.88 186 ASP A C 1
ATOM 1464 O O . ASP A 1 186 ? 26.668 -8.870 -20.638 1.00 87.88 186 ASP A O 1
ATOM 1468 N N . ALA A 1 187 ? 26.927 -7.665 -18.759 1.00 90.00 187 ALA A N 1
ATOM 1469 C CA . ALA A 1 187 ? 27.236 -6.407 -19.435 1.00 90.00 187 ALA A CA 1
ATOM 1470 C C . ALA A 1 187 ? 28.494 -6.532 -20.307 1.00 90.00 187 ALA A C 1
ATOM 1472 O O . ALA A 1 187 ? 28.479 -6.185 -21.487 1.00 90.00 187 ALA A O 1
ATOM 1473 N N . GLY A 1 188 ? 29.585 -7.078 -19.759 1.00 91.44 188 GLY A N 1
ATOM 1474 C CA . GLY A 1 188 ? 30.819 -7.252 -20.521 1.00 91.44 188 GLY A CA 1
ATOM 1475 C C . GLY A 1 188 ? 30.698 -8.291 -21.643 1.00 91.44 188 GLY A C 1
ATOM 1476 O O . GLY A 1 188 ? 31.282 -8.090 -22.708 1.00 91.44 188 GLY A O 1
ATOM 1477 N N . ARG A 1 189 ? 29.911 -9.361 -21.454 1.00 91.12 189 ARG A N 1
ATOM 1478 C CA . ARG A 1 189 ? 29.550 -10.308 -22.523 1.00 91.12 189 ARG A CA 1
ATOM 1479 C C . ARG A 1 189 ? 28.816 -9.565 -23.635 1.00 91.12 189 ARG A C 1
ATOM 1481 O O . ARG A 1 189 ? 29.282 -9.601 -24.766 1.00 91.12 189 ARG A O 1
ATOM 1488 N N . GLN A 1 190 ? 27.762 -8.822 -23.298 1.00 91.69 190 GLN A N 1
ATOM 1489 C CA . GLN A 1 190 ? 26.958 -8.080 -24.267 1.00 91.69 190 GLN A CA 1
ATOM 1490 C C . GLN A 1 190 ? 27.792 -7.076 -25.073 1.00 91.69 190 GLN A C 1
ATOM 1492 O O . GLN A 1 190 ? 27.634 -6.992 -26.286 1.00 91.69 190 GLN A O 1
ATOM 1497 N N . CYS A 1 191 ? 28.726 -6.360 -24.438 1.00 90.44 191 CYS A N 1
ATOM 1498 C CA . CYS A 1 191 ? 29.642 -5.466 -25.151 1.00 90.44 191 CYS A CA 1
ATOM 1499 C C . CYS A 1 191 ? 30.477 -6.213 -26.204 1.00 90.44 191 CYS A C 1
ATOM 1501 O O . CYS A 1 191 ? 30.625 -5.733 -27.324 1.00 90.44 191 CYS A O 1
ATOM 1503 N N . VAL A 1 192 ? 31.010 -7.394 -25.871 1.00 89.19 192 VAL A N 1
ATOM 1504 C CA . VAL A 1 192 ? 31.785 -8.206 -26.824 1.00 89.19 192 VAL A CA 1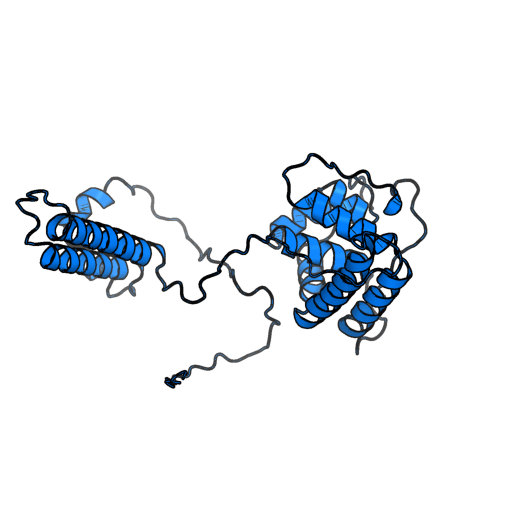
ATOM 1505 C C . VAL A 1 192 ? 30.892 -8.758 -27.941 1.00 89.19 192 VAL A C 1
ATOM 1507 O O . VAL A 1 192 ? 31.304 -8.744 -29.099 1.00 89.19 192 VAL A O 1
ATOM 1510 N N . ASP A 1 193 ? 29.676 -9.200 -27.613 1.00 88.25 193 ASP A N 1
ATOM 1511 C CA . ASP A 1 193 ? 28.681 -9.709 -28.569 1.00 88.25 193 ASP A CA 1
ATOM 1512 C C . ASP A 1 193 ? 28.281 -8.629 -29.585 1.00 88.25 193 ASP A C 1
ATOM 1514 O O . ASP A 1 193 ? 28.278 -8.879 -30.790 1.00 88.25 193 ASP A O 1
ATOM 1518 N N . LEU A 1 194 ? 28.027 -7.404 -29.115 1.00 88.88 194 LEU A N 1
ATOM 1519 C CA . LEU A 1 194 ? 27.706 -6.264 -29.974 1.00 88.88 194 LEU A CA 1
ATOM 1520 C C . LEU A 1 194 ? 28.852 -5.940 -30.936 1.00 88.88 194 LEU A C 1
ATOM 1522 O O . LEU A 1 194 ? 28.613 -5.702 -32.116 1.00 88.88 194 LEU A O 1
ATOM 1526 N N . ILE A 1 195 ? 30.099 -5.968 -30.464 1.00 85.94 195 ILE A N 1
ATOM 1527 C CA . ILE A 1 195 ? 31.265 -5.661 -31.304 1.00 85.94 195 ILE A CA 1
ATOM 1528 C C . ILE A 1 195 ? 31.508 -6.755 -32.354 1.00 85.94 195 ILE A C 1
ATOM 1530 O O . ILE A 1 195 ? 31.854 -6.434 -33.492 1.00 85.94 195 ILE A O 1
ATOM 1534 N N . GLU A 1 196 ? 31.291 -8.032 -32.016 1.00 85.00 196 GLU A N 1
ATOM 1535 C CA . GLU A 1 196 ? 31.280 -9.115 -33.013 1.00 85.00 196 GLU A CA 1
ATOM 1536 C C . GLU A 1 196 ? 30.179 -8.886 -34.058 1.00 85.00 196 GLU A C 1
ATOM 1538 O O . GLU A 1 196 ? 30.462 -8.919 -35.255 1.00 85.00 196 GLU A O 1
ATOM 1543 N N . SER A 1 197 ? 28.962 -8.544 -33.623 1.00 84.56 197 SER A N 1
ATOM 1544 C CA . SER A 1 197 ? 27.842 -8.253 -34.524 1.00 84.56 197 SER A CA 1
ATOM 1545 C C . SER A 1 197 ? 28.133 -7.082 -35.470 1.00 84.56 197 SER A C 1
ATOM 1547 O O . SER A 1 197 ? 27.852 -7.182 -36.666 1.00 84.56 197 SER A O 1
ATOM 1549 N N . PHE A 1 198 ? 28.716 -5.987 -34.968 1.00 83.06 198 PHE A N 1
ATOM 1550 C CA . PHE A 1 198 ? 29.095 -4.825 -35.781 1.00 83.06 198 PHE A CA 1
ATOM 1551 C C . PHE A 1 198 ? 30.210 -5.138 -36.776 1.00 83.06 198 PHE A C 1
ATOM 1553 O O . PHE A 1 198 ? 30.193 -4.616 -37.888 1.00 83.06 198 PHE A O 1
ATOM 1560 N N . ARG A 1 199 ? 31.166 -5.998 -36.415 1.00 80.88 199 ARG A N 1
ATOM 1561 C CA . ARG A 1 199 ? 32.190 -6.464 -37.357 1.00 80.88 199 ARG A CA 1
ATOM 1562 C C . ARG A 1 199 ? 31.568 -7.289 -38.483 1.00 80.88 199 ARG A C 1
ATOM 1564 O O . ARG A 1 199 ? 31.935 -7.102 -39.637 1.00 80.88 199 ARG A O 1
ATOM 1571 N N . ASP A 1 200 ? 30.669 -8.205 -38.134 1.00 78.50 200 ASP A N 1
ATOM 1572 C CA . ASP A 1 200 ? 30.138 -9.189 -39.079 1.00 78.50 200 ASP A CA 1
ATOM 1573 C C . ASP A 1 200 ? 29.100 -8.574 -40.037 1.00 78.50 200 ASP A C 1
ATOM 1575 O O . ASP A 1 200 ? 29.031 -8.980 -41.193 1.00 78.50 200 ASP A O 1
ATOM 1579 N N . HIS A 1 201 ? 28.348 -7.555 -39.595 1.00 79.19 201 HIS A N 1
ATOM 1580 C CA . HIS A 1 201 ? 27.258 -6.947 -40.379 1.00 79.19 201 HIS A CA 1
ATOM 1581 C C . HIS A 1 201 ? 27.479 -5.473 -40.754 1.00 79.19 201 HIS A C 1
ATOM 1583 O O . HIS A 1 201 ? 26.807 -4.959 -41.642 1.00 79.19 201 HIS A O 1
ATOM 1589 N N . GLY A 1 202 ? 28.381 -4.761 -40.074 1.00 65.81 202 GLY A N 1
ATOM 1590 C CA . GLY A 1 202 ? 28.476 -3.298 -40.139 1.00 65.81 202 GLY A CA 1
ATOM 1591 C C . GLY A 1 202 ? 29.478 -2.736 -41.147 1.00 65.81 202 GLY A C 1
ATOM 1592 O O . GLY A 1 202 ? 29.700 -1.530 -41.148 1.00 65.81 202 GLY A O 1
ATOM 1593 N N . GLY A 1 203 ? 30.136 -3.570 -41.962 1.00 64.38 203 GLY A N 1
ATOM 1594 C CA . GLY A 1 203 ? 31.087 -3.132 -43.001 1.00 64.38 203 GLY A CA 1
ATOM 1595 C C . GLY A 1 203 ? 32.357 -2.425 -42.494 1.00 64.38 203 GLY A C 1
ATOM 1596 O O . GLY A 1 203 ? 33.244 -2.107 -43.285 1.00 64.38 203 GLY A O 1
ATOM 1597 N N . ALA A 1 204 ? 32.481 -2.190 -41.186 1.00 66.31 204 ALA A N 1
ATOM 1598 C CA . ALA A 1 204 ? 33.620 -1.530 -40.571 1.00 66.31 204 ALA A CA 1
ATOM 1599 C C . ALA A 1 204 ? 34.769 -2.522 -40.348 1.00 66.31 204 ALA A C 1
ATOM 1601 O O . ALA A 1 204 ? 34.629 -3.536 -39.656 1.00 66.31 204 ALA A O 1
ATOM 1602 N N . ALA A 1 205 ? 35.948 -2.204 -40.884 1.00 68.56 205 ALA A N 1
ATOM 1603 C CA . ALA A 1 205 ? 37.163 -2.934 -40.559 1.00 68.56 205 ALA A CA 1
ATOM 1604 C C . ALA A 1 205 ? 37.530 -2.659 -39.092 1.00 68.56 205 ALA A C 1
ATOM 1606 O O . ALA A 1 205 ? 38.052 -1.600 -38.757 1.00 68.56 205 ALA A O 1
ATOM 1607 N N . LEU A 1 206 ? 37.249 -3.625 -38.215 1.00 71.69 206 LEU A N 1
ATOM 1608 C CA . LEU A 1 206 ? 37.618 -3.609 -36.798 1.00 71.69 206 LEU A CA 1
ATOM 1609 C C . LEU A 1 206 ? 38.858 -4.501 -36.568 1.00 71.69 206 LEU A C 1
ATOM 1611 O O . LEU A 1 206 ? 38.732 -5.643 -36.102 1.00 71.69 206 LEU A O 1
ATOM 1615 N N . PRO A 1 207 ? 40.079 -4.040 -36.917 1.00 70.81 207 PRO A N 1
ATOM 1616 C CA . PRO A 1 207 ? 41.298 -4.809 -36.696 1.00 70.81 207 PRO A CA 1
ATOM 1617 C C . PRO A 1 207 ? 41.525 -5.035 -35.194 1.00 70.81 207 PRO A C 1
ATOM 1619 O O . PRO A 1 207 ? 41.229 -4.186 -34.362 1.00 70.81 207 PRO A O 1
ATOM 1622 N N . GLY A 1 208 ? 42.029 -6.215 -34.824 1.00 70.62 208 GLY A N 1
ATOM 1623 C CA . GLY A 1 208 ? 42.290 -6.586 -33.423 1.00 70.62 208 GLY A CA 1
ATOM 1624 C C . GLY A 1 208 ? 41.127 -7.271 -32.689 1.00 70.62 208 GLY A C 1
ATOM 1625 O O . GLY A 1 208 ? 41.365 -7.986 -31.715 1.00 70.62 208 GLY A O 1
ATOM 1626 N N . TRP A 1 209 ? 39.897 -7.194 -33.208 1.00 73.56 209 TRP A N 1
ATOM 1627 C CA . TRP A 1 209 ? 38.694 -7.783 -32.589 1.00 73.56 209 TRP A CA 1
ATOM 1628 C C . TRP A 1 209 ? 38.447 -9.261 -32.929 1.00 73.56 209 TRP A C 1
ATOM 1630 O O . TRP A 1 209 ? 37.416 -9.839 -32.594 1.00 73.56 209 TRP A O 1
ATOM 1640 N N . ARG A 1 210 ? 39.427 -9.933 -33.547 1.00 72.88 210 ARG A N 1
ATOM 1641 C CA . ARG A 1 210 ? 39.376 -11.380 -33.842 1.00 72.88 210 ARG A CA 1
ATOM 1642 C C . ARG A 1 210 ? 39.507 -12.263 -32.592 1.00 72.88 210 ARG A C 1
ATOM 1644 O O . ARG A 1 210 ? 39.284 -13.465 -32.663 1.00 72.88 210 ARG A O 1
ATOM 1651 N N . LYS A 1 211 ? 39.870 -11.676 -31.445 1.00 83.00 211 LYS A N 1
ATOM 1652 C CA . LYS A 1 211 ? 40.086 -12.379 -30.167 1.00 83.00 211 LYS A CA 1
ATOM 1653 C C . LYS A 1 211 ? 38.872 -12.358 -29.233 1.00 83.00 211 LYS A C 1
ATOM 1655 O O . LYS A 1 211 ? 39.000 -12.786 -28.091 1.00 83.00 211 LYS A O 1
ATOM 1660 N N . ALA A 1 212 ? 37.705 -11.897 -29.673 1.00 83.56 212 ALA A N 1
ATOM 1661 C CA . ALA A 1 212 ? 36.512 -11.755 -28.833 1.00 83.56 212 ALA A CA 1
ATOM 1662 C C . ALA A 1 212 ? 36.166 -13.019 -28.006 1.00 83.56 212 ALA A C 1
ATOM 1664 O O . ALA A 1 212 ? 35.905 -12.922 -26.803 1.00 83.56 212 ALA A O 1
ATOM 1665 N N . LYS A 1 213 ? 36.328 -14.222 -28.575 1.00 84.69 213 LYS A N 1
ATOM 1666 C CA . LYS A 1 213 ? 36.184 -15.501 -27.848 1.00 84.69 213 LYS A CA 1
ATOM 1667 C C . LYS A 1 213 ? 37.140 -15.639 -26.652 1.00 84.69 213 LYS A C 1
ATOM 1669 O O . LYS A 1 213 ? 36.736 -16.109 -25.588 1.00 84.69 213 LYS A O 1
ATOM 1674 N N . ASP A 1 214 ? 38.392 -15.209 -26.791 1.00 87.81 214 ASP A N 1
ATOM 1675 C CA . ASP A 1 214 ? 39.368 -15.206 -25.693 1.00 87.81 214 ASP A CA 1
ATOM 1676 C C . ASP A 1 214 ? 39.042 -14.133 -24.650 1.00 87.81 214 ASP A C 1
ATOM 1678 O O . ASP A 1 214 ? 39.237 -14.355 -23.454 1.00 87.81 214 ASP A O 1
ATOM 1682 N N . TRP A 1 215 ? 38.518 -12.985 -25.081 1.00 87.81 215 TRP A N 1
ATOM 1683 C CA . TRP A 1 215 ? 38.129 -11.891 -24.191 1.00 87.81 215 TRP A CA 1
ATOM 1684 C C . TRP A 1 215 ? 36.938 -12.298 -23.321 1.00 87.81 215 TRP A C 1
ATOM 1686 O O . TRP A 1 215 ? 37.010 -12.133 -22.102 1.00 87.81 215 TRP A O 1
ATOM 1696 N N . ARG A 1 216 ? 35.918 -12.960 -23.895 1.00 88.69 216 ARG A N 1
ATOM 1697 C CA . ARG A 1 216 ? 34.826 -13.583 -23.121 1.00 88.69 216 ARG A CA 1
ATOM 1698 C C . ARG A 1 216 ? 35.365 -14.569 -22.083 1.00 88.69 216 ARG A C 1
ATOM 1700 O O . ARG A 1 216 ? 34.978 -14.508 -20.918 1.00 88.69 216 ARG A O 1
ATOM 1707 N N . ARG A 1 217 ? 36.292 -15.461 -22.463 1.00 89.62 217 ARG A N 1
ATOM 1708 C CA . ARG A 1 217 ? 36.885 -16.426 -21.514 1.00 89.62 217 ARG A CA 1
ATOM 1709 C C . ARG A 1 217 ? 37.636 -15.733 -20.376 1.00 89.62 217 ARG A C 1
ATOM 1711 O O . ARG A 1 217 ? 37.475 -16.130 -19.223 1.00 89.62 217 ARG A O 1
ATOM 1718 N N . ARG A 1 218 ? 38.437 -14.707 -20.680 1.00 90.31 218 ARG A N 1
ATOM 1719 C CA . ARG A 1 218 ? 39.182 -13.928 -19.673 1.00 90.31 218 ARG A CA 1
ATOM 1720 C C . ARG A 1 218 ? 38.244 -13.202 -18.719 1.00 90.31 218 ARG A C 1
ATOM 1722 O O . ARG A 1 218 ? 38.443 -13.287 -17.512 1.00 90.31 218 ARG A O 1
ATOM 1729 N N . LEU A 1 219 ? 37.205 -12.557 -19.243 1.00 90.00 219 LEU A N 1
ATOM 1730 C CA . LEU A 1 219 ? 36.207 -11.866 -18.434 1.00 90.00 219 LEU A CA 1
ATOM 1731 C C . LEU A 1 219 ? 35.466 -12.847 -17.507 1.00 90.00 219 LEU A C 1
ATOM 1733 O O . LEU A 1 219 ? 35.345 -12.578 -16.313 1.00 90.00 219 LEU A O 1
ATOM 1737 N N . LYS A 1 220 ? 35.080 -14.036 -17.998 1.00 90.50 220 LYS A N 1
ATOM 1738 C CA . LYS A 1 220 ? 34.452 -15.063 -17.148 1.00 90.50 220 LYS A CA 1
ATOM 1739 C C . LYS A 1 220 ? 35.403 -15.618 -16.087 1.00 90.50 220 LYS A C 1
ATOM 1741 O O . LYS A 1 220 ? 34.982 -15.930 -14.975 1.00 90.50 220 LYS A O 1
ATOM 1746 N N . ALA A 1 221 ? 36.686 -15.762 -16.415 1.00 90.75 221 ALA A N 1
ATOM 1747 C CA . ALA A 1 221 ? 37.697 -16.193 -15.455 1.00 90.75 221 ALA A CA 1
ATOM 1748 C C . ALA A 1 221 ? 37.897 -15.152 -14.341 1.00 90.75 221 ALA A C 1
ATOM 1750 O O . ALA A 1 221 ? 37.957 -15.529 -13.171 1.00 90.75 221 ALA A O 1
ATOM 1751 N N . LEU A 1 222 ? 37.942 -13.862 -14.690 1.00 88.00 222 LEU A N 1
ATOM 1752 C CA . LEU A 1 222 ? 38.026 -12.766 -13.723 1.00 88.00 222 LEU A CA 1
ATOM 1753 C C . LEU A 1 222 ? 36.794 -12.718 -12.815 1.00 88.00 222 LEU A C 1
ATOM 1755 O O . LEU A 1 222 ? 36.961 -12.669 -11.601 1.00 88.00 222 LEU A O 1
ATOM 1759 N N . GLU A 1 223 ? 35.580 -12.829 -13.369 1.00 89.00 223 GLU A N 1
ATOM 1760 C CA . GLU A 1 223 ? 34.345 -12.895 -12.570 1.00 89.00 223 GLU A CA 1
ATOM 1761 C C . GLU A 1 223 ? 34.408 -14.022 -11.532 1.00 89.00 223 GLU A C 1
ATOM 1763 O O . GLU A 1 223 ? 34.180 -13.783 -10.347 1.00 89.00 223 GLU A O 1
ATOM 1768 N N . ARG A 1 224 ? 34.818 -15.230 -11.939 1.00 86.75 224 ARG A N 1
ATOM 1769 C CA . ARG A 1 224 ? 34.947 -16.381 -11.030 1.00 86.75 224 ARG A CA 1
ATOM 1770 C C . ARG A 1 224 ? 35.975 -16.158 -9.921 1.00 86.75 224 ARG A C 1
ATOM 1772 O O . ARG A 1 224 ? 35.727 -16.568 -8.786 1.00 86.75 224 ARG A O 1
ATOM 1779 N N . ILE A 1 225 ? 37.117 -15.539 -10.230 1.00 85.81 225 ILE A N 1
ATOM 1780 C CA . ILE A 1 225 ? 38.159 -15.224 -9.239 1.00 85.81 225 ILE A CA 1
ATOM 1781 C C . ILE A 1 225 ? 37.616 -14.216 -8.224 1.00 85.81 225 ILE A C 1
ATOM 1783 O O . ILE A 1 225 ? 37.680 -14.463 -7.018 1.00 85.81 225 ILE A O 1
ATOM 1787 N N . THR A 1 226 ? 37.016 -13.124 -8.701 1.00 85.06 226 THR A N 1
ATOM 1788 C CA . THR A 1 226 ? 36.436 -12.081 -7.848 1.00 85.06 226 THR A CA 1
ATOM 1789 C C . THR A 1 226 ? 35.296 -12.634 -6.996 1.00 85.06 226 THR A C 1
ATOM 1791 O O . THR A 1 226 ? 35.247 -12.385 -5.792 1.00 85.06 226 THR A O 1
ATOM 1794 N N . ARG A 1 227 ? 34.432 -13.482 -7.565 1.00 84.00 227 ARG A N 1
ATOM 1795 C CA . ARG A 1 227 ? 33.351 -14.163 -6.840 1.00 84.00 227 ARG A CA 1
ATOM 1796 C C . ARG A 1 227 ? 33.880 -15.025 -5.700 1.00 84.00 227 ARG A C 1
ATOM 1798 O O . ARG A 1 227 ? 33.333 -14.984 -4.602 1.00 84.00 227 ARG A O 1
ATOM 1805 N N . GLN A 1 228 ? 34.947 -15.787 -5.932 1.00 82.25 228 GLN A N 1
ATOM 1806 C CA . GLN A 1 228 ? 35.571 -16.608 -4.891 1.00 82.25 228 GLN A CA 1
ATOM 1807 C C . GLN A 1 228 ? 36.281 -15.769 -3.819 1.00 82.25 228 GLN A C 1
ATOM 1809 O O . GLN A 1 228 ? 36.274 -16.158 -2.652 1.00 82.25 228 GLN A O 1
ATOM 1814 N N . ALA A 1 229 ? 36.861 -14.624 -4.180 1.00 80.94 229 ALA A N 1
ATOM 1815 C CA . ALA A 1 229 ? 37.489 -13.715 -3.223 1.00 80.94 229 ALA A CA 1
ATOM 1816 C C . ALA A 1 229 ? 36.452 -12.994 -2.339 1.00 80.94 229 ALA A C 1
ATOM 1818 O O . ALA A 1 229 ? 36.615 -12.906 -1.122 1.00 80.94 229 ALA A O 1
ATOM 1819 N N . VAL A 1 230 ? 35.356 -12.513 -2.927 1.00 76.50 230 VAL A N 1
ATOM 1820 C CA . VAL A 1 230 ? 34.349 -11.721 -2.206 1.00 76.50 230 VAL A CA 1
ATOM 1821 C C . VAL A 1 230 ? 33.361 -12.617 -1.462 1.00 76.50 230 VAL A C 1
ATOM 1823 O O . VAL A 1 230 ? 33.114 -12.381 -0.282 1.00 76.50 230 VAL A O 1
ATOM 1826 N N . TYR A 1 231 ? 32.852 -13.672 -2.101 1.00 78.25 231 TYR A N 1
ATOM 1827 C CA . TYR A 1 231 ? 31.763 -14.509 -1.575 1.00 78.25 231 TYR A CA 1
ATOM 1828 C C . TYR A 1 231 ? 32.177 -15.956 -1.265 1.00 78.25 231 TYR A C 1
ATOM 1830 O O . TYR A 1 231 ? 31.355 -16.753 -0.818 1.00 78.25 231 TYR A O 1
ATOM 1838 N N . GLY A 1 232 ? 33.433 -16.340 -1.510 1.00 74.12 232 GLY A N 1
ATOM 1839 C CA . GLY A 1 232 ? 33.910 -17.689 -1.209 1.00 74.12 232 GLY A CA 1
ATOM 1840 C C . GLY A 1 232 ? 34.098 -17.939 0.289 1.00 74.12 232 GLY A C 1
ATOM 1841 O O . GLY A 1 232 ? 34.403 -17.034 1.067 1.00 74.12 232 GLY A O 1
ATOM 1842 N N . GLY A 1 233 ? 33.967 -19.207 0.694 1.00 71.06 233 GLY A N 1
ATOM 1843 C CA . GLY A 1 233 ? 34.241 -19.634 2.069 1.00 71.06 233 GLY A CA 1
ATOM 1844 C C . GLY A 1 233 ? 35.673 -19.304 2.515 1.00 71.06 233 GLY A C 1
ATOM 1845 O O . GLY A 1 233 ? 36.591 -19.220 1.695 1.00 71.06 233 GLY A O 1
ATOM 1846 N N . ALA A 1 234 ? 35.882 -19.153 3.828 1.00 61.97 234 ALA A N 1
ATOM 1847 C CA . ALA A 1 234 ? 37.113 -18.620 4.433 1.00 61.97 234 ALA A CA 1
ATOM 1848 C C . ALA A 1 234 ? 38.425 -19.258 3.921 1.00 61.97 234 ALA A C 1
ATOM 1850 O O . ALA A 1 234 ? 39.438 -18.574 3.781 1.00 61.97 234 ALA A O 1
ATOM 1851 N N . ARG A 1 235 ? 38.400 -20.553 3.575 1.00 58.56 235 ARG A N 1
ATOM 1852 C CA . ARG A 1 235 ? 39.552 -21.295 3.034 1.00 58.56 235 ARG A CA 1
ATOM 1853 C C . ARG A 1 235 ? 39.943 -20.869 1.610 1.00 58.56 235 ARG A C 1
ATOM 1855 O O . ARG A 1 235 ? 41.122 -20.891 1.283 1.00 58.56 235 ARG A O 1
ATOM 1862 N N . ARG A 1 236 ? 38.976 -20.456 0.779 1.00 56.88 236 ARG A N 1
ATOM 1863 C CA . ARG A 1 236 ? 39.184 -20.026 -0.623 1.00 56.88 236 ARG A CA 1
ATOM 1864 C C . ARG A 1 236 ? 39.459 -18.526 -0.766 1.00 56.88 236 ARG A C 1
ATOM 1866 O O . ARG A 1 236 ? 40.090 -18.113 -1.734 1.00 56.88 236 ARG A O 1
ATOM 1873 N N . ARG A 1 237 ? 39.061 -17.721 0.225 1.00 55.34 237 ARG A N 1
ATOM 1874 C CA . ARG A 1 237 ? 39.365 -16.281 0.298 1.00 55.34 237 ARG A CA 1
ATOM 1875 C C . ARG A 1 237 ? 40.871 -15.992 0.327 1.00 55.34 237 ARG A C 1
ATOM 1877 O O . ARG A 1 237 ? 41.331 -15.064 -0.326 1.00 55.34 237 ARG A O 1
ATOM 1884 N N . LYS A 1 238 ? 41.647 -16.830 1.026 1.00 47.53 238 LYS A N 1
ATOM 1885 C CA . LYS A 1 238 ? 43.106 -16.673 1.176 1.00 47.53 238 LYS A CA 1
ATOM 1886 C C . LYS A 1 238 ? 43.909 -17.040 -0.080 1.00 47.53 238 LYS A C 1
ATOM 1888 O O . LYS A 1 238 ? 44.990 -16.504 -0.275 1.00 47.53 238 LYS A O 1
ATOM 1893 N N . SER A 1 239 ? 43.390 -17.915 -0.944 1.00 48.94 239 SER A N 1
ATOM 1894 C CA . SER A 1 239 ? 44.082 -18.368 -2.164 1.00 48.94 239 SER A CA 1
ATOM 1895 C C . SER A 1 239 ? 43.823 -17.495 -3.400 1.00 48.94 239 SER A C 1
ATOM 1897 O O . SER A 1 239 ? 44.537 -17.620 -4.391 1.00 48.94 239 SER A O 1
ATOM 1899 N N . GLY A 1 240 ? 42.787 -16.646 -3.376 1.00 48.25 240 GLY A N 1
ATOM 1900 C CA . GLY A 1 240 ? 42.356 -15.843 -4.530 1.00 48.25 240 GLY A CA 1
ATOM 1901 C C . GLY A 1 240 ? 43.098 -14.514 -4.719 1.00 48.25 240 GLY A C 1
ATOM 1902 O O . GLY A 1 240 ? 43.014 -13.920 -5.792 1.00 48.25 240 GLY A O 1
ATOM 1903 N N . CYS A 1 241 ? 43.844 -14.047 -3.716 1.00 42.56 241 CYS A N 1
ATOM 1904 C CA . CYS A 1 241 ? 44.566 -12.780 -3.792 1.00 42.56 241 CYS A CA 1
ATOM 1905 C C . CYS A 1 241 ? 45.952 -12.995 -4.428 1.00 42.56 241 CYS A C 1
ATOM 1907 O O . CYS A 1 241 ? 46.954 -13.163 -3.738 1.00 42.56 241 CYS A O 1
ATOM 1909 N N . LYS A 1 242 ? 46.020 -13.040 -5.767 1.00 43.88 242 LYS A N 1
ATOM 1910 C CA . LYS A 1 242 ? 47.300 -12.883 -6.484 1.00 43.88 242 LYS A CA 1
ATOM 1911 C C . LYS A 1 242 ? 47.713 -11.398 -6.477 1.00 43.88 242 LYS A C 1
ATOM 1913 O O . LYS A 1 242 ? 46.842 -10.536 -6.600 1.00 43.88 242 LYS A O 1
ATOM 1918 N N . PRO A 1 243 ? 49.021 -11.074 -6.438 1.00 41.50 243 PRO A N 1
ATOM 1919 C CA . PRO A 1 243 ? 49.517 -9.724 -6.138 1.00 41.50 243 PRO A CA 1
ATOM 1920 C C . PRO A 1 243 ? 49.143 -8.643 -7.164 1.00 41.50 243 PRO A C 1
ATOM 1922 O O . PRO A 1 243 ? 49.344 -7.463 -6.912 1.00 41.50 243 PRO A O 1
ATOM 1925 N N . ARG A 1 244 ? 48.566 -9.006 -8.316 1.00 36.34 244 ARG A N 1
ATOM 1926 C CA . ARG A 1 244 ? 48.254 -8.058 -9.394 1.00 36.34 244 ARG A CA 1
ATOM 1927 C C . ARG A 1 244 ? 46.979 -7.228 -9.152 1.00 36.34 244 ARG A C 1
ATOM 1929 O O . ARG A 1 244 ? 46.822 -6.198 -9.791 1.00 36.34 244 ARG A O 1
ATOM 1936 N N . CYS A 1 245 ? 46.114 -7.632 -8.214 1.00 36.28 245 CYS A N 1
ATOM 1937 C CA . CYS A 1 245 ? 44.988 -6.815 -7.723 1.00 36.28 245 CYS A CA 1
ATOM 1938 C C . CYS A 1 245 ? 45.278 -6.132 -6.375 1.00 36.28 245 CYS A C 1
ATOM 1940 O O . CYS A 1 245 ? 44.464 -5.344 -5.901 1.00 36.28 245 CYS A O 1
ATOM 1942 N N . ALA A 1 246 ? 46.429 -6.405 -5.749 1.00 35.12 246 ALA A N 1
ATOM 1943 C CA . ALA A 1 246 ? 46.762 -5.830 -4.446 1.00 35.12 246 ALA A CA 1
ATOM 1944 C C . ALA A 1 246 ? 46.941 -4.304 -4.518 1.00 35.12 246 ALA A C 1
ATOM 1946 O O . ALA A 1 246 ? 46.602 -3.604 -3.570 1.00 35.12 246 ALA A O 1
ATOM 1947 N N . THR A 1 247 ? 47.388 -3.774 -5.660 1.00 33.19 247 THR A N 1
ATOM 1948 C CA . THR A 1 247 ? 47.632 -2.336 -5.836 1.00 33.19 247 THR A CA 1
ATOM 1949 C C . THR A 1 247 ? 46.350 -1.499 -5.841 1.00 33.19 247 THR A C 1
ATOM 1951 O O . THR A 1 247 ? 46.392 -0.335 -5.466 1.00 33.19 247 THR A O 1
ATOM 1954 N N . THR A 1 248 ? 45.201 -2.074 -6.212 1.00 35.97 248 THR A N 1
ATOM 1955 C CA . THR A 1 248 ? 43.896 -1.382 -6.185 1.00 35.97 248 THR A CA 1
ATOM 1956 C C . THR A 1 248 ? 43.148 -1.577 -4.868 1.00 35.97 248 THR A C 1
ATOM 1958 O O . THR A 1 248 ? 42.313 -0.752 -4.517 1.00 35.97 248 THR A O 1
ATOM 1961 N N . CYS A 1 249 ? 43.448 -2.640 -4.115 1.00 31.14 249 CYS A N 1
ATOM 1962 C CA . CYS A 1 249 ? 42.864 -2.858 -2.790 1.00 31.14 249 CYS A CA 1
ATOM 1963 C C . CYS A 1 249 ? 43.625 -2.125 -1.668 1.00 31.14 249 CYS A C 1
ATOM 1965 O O . CYS A 1 249 ? 43.035 -1.837 -0.632 1.00 31.14 249 CYS A O 1
ATOM 1967 N N . ALA A 1 250 ? 44.911 -1.803 -1.855 1.00 30.27 250 ALA A N 1
ATOM 1968 C CA . ALA A 1 250 ? 45.749 -1.188 -0.820 1.00 30.27 250 ALA A CA 1
ATOM 1969 C C . ALA A 1 250 ? 45.501 0.317 -0.593 1.00 30.27 250 ALA A C 1
ATOM 1971 O O . ALA A 1 250 ? 45.887 0.837 0.449 1.00 30.27 250 ALA A O 1
ATOM 1972 N N . SER A 1 251 ? 44.834 1.024 -1.510 1.00 31.45 251 SER A N 1
ATOM 1973 C CA . SER A 1 251 ? 44.513 2.451 -1.337 1.00 31.45 251 SER A CA 1
ATOM 1974 C C . SER A 1 251 ? 43.255 2.710 -0.496 1.00 31.45 251 SER A C 1
ATOM 1976 O O . SER A 1 251 ? 42.891 3.865 -0.290 1.00 31.45 251 SER A O 1
ATOM 1978 N N . GLY A 1 252 ? 42.590 1.660 -0.001 1.00 37.47 252 GLY A N 1
ATOM 1979 C CA . GLY A 1 252 ? 41.255 1.769 0.581 1.00 37.47 252 GLY A CA 1
ATOM 1980 C C . GLY A 1 252 ? 41.046 1.144 1.954 1.00 37.47 252 GLY A C 1
ATOM 1981 O O . GLY A 1 252 ? 39.893 0.940 2.294 1.00 37.47 252 GLY A O 1
ATOM 1982 N N . THR A 1 253 ? 42.065 0.808 2.754 1.00 34.62 253 THR A N 1
ATOM 1983 C CA . THR A 1 253 ? 41.820 0.313 4.128 1.00 34.62 253 THR A CA 1
ATOM 1984 C C . THR A 1 253 ? 43.008 0.542 5.069 1.00 34.62 253 THR A C 1
ATOM 1986 O O . THR A 1 253 ? 43.816 -0.356 5.278 1.00 34.62 253 THR A O 1
ATOM 1989 N N . ASN A 1 254 ? 43.059 1.704 5.722 1.00 31.98 254 ASN A N 1
ATOM 1990 C CA . ASN A 1 254 ? 43.639 1.826 7.065 1.00 31.98 254 ASN A CA 1
ATOM 1991 C C . ASN A 1 254 ? 42.505 2.134 8.047 1.00 31.98 254 ASN A C 1
ATOM 1993 O O . ASN A 1 254 ? 42.376 3.232 8.572 1.00 31.98 254 ASN A O 1
ATOM 1997 N N . SER A 1 255 ? 41.618 1.158 8.227 1.00 25.88 255 SER A N 1
ATOM 1998 C CA . SER A 1 255 ? 40.706 1.048 9.368 1.00 25.88 255 SER A CA 1
ATOM 1999 C C . SER A 1 255 ? 40.152 -0.378 9.381 1.00 25.88 255 SER A C 1
ATOM 2001 O O . SER A 1 255 ? 39.614 -0.820 8.364 1.00 25.88 255 SER A O 1
ATOM 2003 N N . PRO A 1 256 ? 40.293 -1.140 10.479 1.00 27.86 256 PRO A N 1
ATOM 2004 C CA . PRO A 1 256 ? 39.683 -2.458 10.566 1.00 27.86 256 PRO A CA 1
ATOM 2005 C C . PRO A 1 256 ? 38.156 -2.287 10.550 1.00 27.86 256 PRO A C 1
ATOM 2007 O O . PRO A 1 256 ? 37.648 -1.391 11.232 1.00 27.86 256 PRO A O 1
ATOM 2010 N N . PRO A 1 257 ? 37.388 -3.123 9.826 1.00 28.72 257 PRO A N 1
ATOM 2011 C CA . PRO A 1 257 ? 35.941 -3.076 9.926 1.00 28.72 257 PRO A CA 1
ATOM 2012 C C . PRO A 1 257 ? 35.562 -3.562 11.326 1.00 28.72 257 PRO A C 1
ATOM 2014 O O . PRO A 1 257 ? 35.544 -4.762 11.610 1.00 28.72 257 PRO A O 1
ATOM 2017 N N . ARG A 1 258 ? 35.274 -2.618 12.227 1.00 25.45 258 ARG A N 1
ATOM 2018 C CA . ARG A 1 258 ? 34.521 -2.896 13.449 1.00 25.45 258 ARG A CA 1
ATOM 2019 C C . ARG A 1 258 ? 33.208 -3.540 13.023 1.00 25.45 258 ARG A C 1
ATOM 2021 O O . ARG A 1 258 ? 32.365 -2.881 12.430 1.00 25.45 258 ARG A O 1
ATOM 2028 N N . SER A 1 259 ? 33.080 -4.836 13.300 1.00 31.86 259 SER A N 1
ATOM 2029 C CA . SER A 1 259 ? 31.816 -5.569 13.388 1.00 31.86 259 SER A CA 1
ATOM 2030 C C . SER A 1 259 ? 30.742 -5.131 12.385 1.00 31.86 259 SER A C 1
ATOM 2032 O O . SER A 1 259 ? 29.712 -4.579 12.775 1.00 31.86 259 SER A O 1
ATOM 2034 N N . ALA A 1 260 ? 30.930 -5.443 11.104 1.00 24.62 260 ALA A N 1
ATOM 2035 C CA . ALA A 1 260 ? 29.788 -5.590 10.214 1.00 24.62 260 ALA A CA 1
ATOM 2036 C C . ALA A 1 260 ? 29.040 -6.860 10.651 1.00 24.62 260 ALA A C 1
ATOM 2038 O O . ALA A 1 260 ? 29.264 -7.954 10.131 1.00 24.62 260 ALA A O 1
ATOM 2039 N N . ARG A 1 261 ? 28.188 -6.730 11.681 1.00 25.17 261 ARG A N 1
ATOM 2040 C CA . ARG A 1 261 ? 27.074 -7.663 11.876 1.00 25.17 261 ARG A CA 1
ATOM 2041 C C . ARG A 1 261 ? 26.349 -7.737 10.537 1.00 25.17 261 ARG A C 1
ATOM 2043 O O . ARG A 1 261 ? 26.238 -6.729 9.849 1.00 25.17 261 ARG A O 1
ATOM 2050 N N . ALA A 1 262 ? 25.910 -8.926 10.158 1.00 29.14 262 ALA A N 1
ATOM 2051 C CA . ALA A 1 262 ? 25.138 -9.155 8.951 1.00 29.14 262 ALA A CA 1
ATOM 2052 C C . ALA A 1 262 ? 23.925 -8.207 8.902 1.00 29.14 262 ALA A C 1
ATOM 2054 O O . ALA A 1 262 ? 22.915 -8.448 9.553 1.00 29.14 262 ALA A O 1
ATOM 2055 N N . TRP A 1 263 ? 24.044 -7.116 8.148 1.00 22.77 263 TRP A N 1
ATOM 2056 C CA . TRP A 1 263 ? 22.943 -6.242 7.753 1.00 22.77 263 TRP A CA 1
ATOM 2057 C C . TRP A 1 263 ? 22.576 -6.595 6.317 1.00 22.77 263 TRP A C 1
ATOM 2059 O O . TRP A 1 263 ? 22.839 -5.855 5.380 1.00 22.77 263 TRP A O 1
ATOM 2069 N N . TRP A 1 264 ? 22.024 -7.793 6.159 1.00 22.55 264 TRP A N 1
ATOM 2070 C CA . TRP A 1 264 ? 21.126 -8.124 5.059 1.00 22.55 264 TRP A CA 1
ATOM 2071 C C . TRP A 1 264 ? 19.859 -8.682 5.711 1.00 22.55 264 TRP A C 1
ATOM 2073 O O . TRP A 1 264 ? 19.743 -9.899 5.874 1.00 22.55 264 TRP A O 1
ATOM 2083 N N . PRO A 1 265 ? 18.925 -7.838 6.178 1.00 29.61 265 PRO A N 1
ATOM 2084 C CA . PRO A 1 265 ? 17.613 -8.330 6.520 1.00 29.61 265 PRO A CA 1
ATOM 2085 C C . PRO A 1 265 ? 16.804 -8.456 5.228 1.00 29.61 265 PRO A C 1
ATOM 2087 O O . PRO A 1 265 ? 16.485 -7.475 4.571 1.00 29.61 265 PRO A O 1
ATOM 2090 N N . CYS A 1 266 ? 16.498 -9.702 4.877 1.00 30.89 266 CYS A N 1
ATOM 2091 C CA . CYS A 1 266 ? 15.134 -10.129 4.577 1.00 30.89 266 CYS A CA 1
ATOM 2092 C C . CYS A 1 266 ? 14.257 -9.115 3.805 1.00 30.89 266 CYS A C 1
ATOM 2094 O O . CYS A 1 266 ? 13.282 -8.588 4.329 1.00 30.89 266 CYS A O 1
ATOM 2096 N N . ALA A 1 267 ? 14.572 -8.902 2.536 1.00 33.47 267 ALA A N 1
ATOM 2097 C CA . ALA A 1 267 ? 13.611 -8.542 1.500 1.00 33.47 267 ALA A CA 1
ATOM 2098 C C . ALA A 1 267 ? 13.869 -9.592 0.410 1.00 33.47 267 ALA A C 1
ATOM 2100 O O . ALA A 1 267 ? 14.999 -9.758 -0.027 1.00 33.47 267 ALA A O 1
ATOM 2101 N N . ILE A 1 268 ? 12.961 -10.488 0.048 1.00 33.59 268 ILE A N 1
ATOM 2102 C CA . ILE A 1 268 ? 11.684 -10.226 -0.599 1.00 33.59 268 ILE A CA 1
ATOM 2103 C C . ILE A 1 268 ? 10.841 -11.493 -0.395 1.00 33.59 268 ILE A C 1
ATOM 2105 O O . ILE A 1 268 ? 11.050 -12.503 -1.061 1.00 33.59 268 ILE A O 1
ATOM 2109 N N . ARG A 1 269 ? 9.900 -11.463 0.546 1.00 30.02 269 ARG A N 1
ATOM 2110 C CA . ARG A 1 269 ? 8.650 -12.227 0.452 1.00 30.02 269 ARG A CA 1
ATOM 2111 C C . ARG A 1 269 ? 7.571 -11.348 1.081 1.00 30.02 269 ARG A C 1
ATOM 2113 O O . ARG A 1 269 ? 7.658 -11.095 2.282 1.00 30.02 269 ARG A O 1
ATOM 2120 N N . PRO A 1 270 ? 6.596 -10.840 0.309 1.00 38.91 270 PRO A N 1
ATOM 2121 C CA . PRO A 1 270 ? 5.581 -9.937 0.847 1.00 38.91 270 PRO A CA 1
ATOM 2122 C C . PRO A 1 270 ? 4.713 -10.609 1.924 1.00 38.91 270 PRO A C 1
ATOM 2124 O O . PRO A 1 270 ? 4.205 -9.902 2.794 1.00 38.91 270 PRO A O 1
ATOM 2127 N N . TRP A 1 271 ? 4.663 -11.951 1.946 1.00 42.22 271 TRP A N 1
ATOM 2128 C CA . TRP A 1 271 ? 3.976 -12.754 2.957 1.00 42.22 271 TRP A CA 1
ATOM 2129 C C . TRP A 1 271 ? 4.755 -14.032 3.275 1.00 42.22 271 TRP A C 1
ATOM 2131 O O . TRP A 1 271 ? 4.793 -14.982 2.496 1.00 42.22 271 TRP A O 1
ATOM 2141 N N . THR A 1 272 ? 5.353 -14.095 4.459 1.00 33.59 272 THR A N 1
ATOM 2142 C CA . THR A 1 272 ? 5.665 -15.372 5.109 1.00 33.59 272 THR A CA 1
ATOM 2143 C C . THR A 1 272 ? 5.083 -15.331 6.507 1.00 33.59 272 THR A C 1
ATOM 2145 O O . THR A 1 272 ? 5.553 -14.563 7.350 1.00 33.59 272 THR A O 1
ATOM 2148 N N . ARG A 1 273 ? 4.071 -16.170 6.766 1.00 29.44 273 ARG A N 1
ATOM 2149 C CA . ARG A 1 273 ? 3.728 -16.554 8.139 1.00 29.44 273 ARG A CA 1
ATOM 2150 C C . ARG A 1 273 ? 4.978 -17.164 8.786 1.00 29.44 273 ARG A C 1
ATOM 2152 O O . ARG A 1 273 ? 5.676 -17.924 8.114 1.00 29.44 273 ARG A O 1
ATOM 2159 N N . PRO A 1 274 ? 5.251 -16.904 10.071 1.00 28.52 274 PRO A N 1
ATOM 2160 C CA . PRO A 1 274 ? 6.229 -17.690 10.803 1.00 28.52 274 PRO A CA 1
ATOM 2161 C C . PRO A 1 274 ? 5.643 -19.094 11.015 1.00 28.52 274 PRO A C 1
ATOM 2163 O O . PRO A 1 274 ? 4.935 -19.343 11.986 1.00 28.52 274 PRO A O 1
ATOM 2166 N N . SER A 1 275 ? 5.875 -20.013 10.076 1.00 32.41 275 SER A N 1
ATOM 2167 C CA . SER A 1 275 ? 5.694 -21.441 10.334 1.00 32.41 275 SER A CA 1
ATOM 2168 C C . SER A 1 275 ? 6.892 -21.918 11.148 1.00 32.41 275 SER A C 1
ATOM 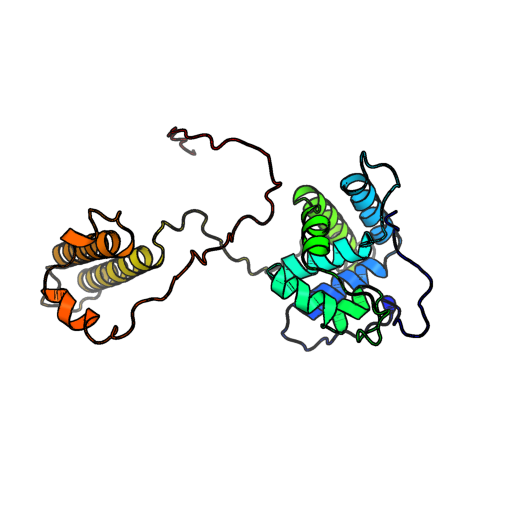2170 O O . SER A 1 275 ? 8.039 -21.777 10.719 1.00 32.41 275 SER A O 1
ATOM 2172 N N . GLY A 1 276 ? 6.621 -22.429 12.347 1.00 29.72 276 GLY A N 1
ATOM 2173 C CA . GLY A 1 276 ? 7.628 -23.025 13.212 1.00 29.72 276 GLY A CA 1
ATOM 2174 C C . GLY A 1 276 ? 8.367 -24.179 12.532 1.00 29.72 276 GLY A C 1
ATOM 2175 O O . GLY A 1 276 ? 7.795 -24.902 11.725 1.00 29.72 276 GLY A O 1
ATOM 2176 N N . SER A 1 277 ? 9.641 -24.313 12.911 1.00 29.98 277 SER A N 1
ATOM 2177 C CA . SER A 1 277 ? 10.498 -25.504 12.818 1.00 29.98 277 SER A CA 1
ATOM 2178 C C . SER A 1 277 ? 10.568 -26.256 11.479 1.00 29.98 277 SER A C 1
ATOM 2180 O O . SER A 1 277 ? 9.665 -27.001 11.121 1.00 29.98 277 SER A O 1
ATOM 2182 N N . GLY A 1 278 ? 11.746 -26.201 10.848 1.00 27.05 278 GLY A N 1
ATOM 2183 C CA . GLY A 1 278 ? 12.209 -27.212 9.892 1.00 27.05 278 GLY A CA 1
ATOM 2184 C C . GLY A 1 278 ? 12.585 -26.633 8.535 1.00 27.05 278 GLY A C 1
ATOM 2185 O O . GLY A 1 278 ? 11.723 -26.285 7.741 1.00 27.05 278 GLY A O 1
ATOM 2186 N N . TRP A 1 279 ? 13.884 -26.553 8.253 1.00 24.30 279 TRP A N 1
ATOM 2187 C CA . TRP A 1 279 ? 14.385 -26.421 6.886 1.00 24.30 279 TRP A CA 1
ATOM 2188 C C . TRP A 1 279 ? 14.276 -27.796 6.210 1.00 24.30 279 TRP A C 1
ATOM 2190 O O . TRP A 1 279 ? 14.916 -28.722 6.710 1.00 24.30 279 TRP A O 1
ATOM 2200 N N . PRO A 1 280 ? 13.558 -27.973 5.086 1.00 28.41 280 PRO A N 1
ATOM 2201 C CA . PRO A 1 280 ? 13.752 -29.137 4.248 1.00 28.41 280 PRO A CA 1
ATOM 2202 C C . PRO A 1 280 ? 14.763 -28.796 3.153 1.00 28.41 280 PRO A C 1
ATOM 2204 O O . PRO A 1 280 ? 14.508 -28.030 2.226 1.00 28.41 280 PRO A O 1
ATOM 2207 N N . THR A 1 281 ? 15.933 -29.401 3.274 1.00 32.53 281 THR A N 1
ATOM 2208 C CA . THR A 1 281 ? 16.829 -29.716 2.165 1.00 32.53 281 THR A CA 1
ATOM 2209 C C . THR A 1 281 ? 16.154 -30.756 1.260 1.00 32.53 281 THR A C 1
ATOM 2211 O O . THR A 1 281 ? 15.874 -31.858 1.714 1.00 32.53 281 THR A O 1
ATOM 2214 N N . SER A 1 282 ? 15.905 -30.444 -0.014 1.00 27.86 282 SER A N 1
ATOM 2215 C CA . SER A 1 282 ? 15.919 -31.413 -1.136 1.00 27.86 282 SER A CA 1
ATOM 2216 C C . SER A 1 282 ? 15.883 -30.632 -2.463 1.00 27.86 282 SER A C 1
ATOM 2218 O O . SER A 1 282 ? 15.089 -29.711 -2.605 1.00 27.86 282 SER A O 1
ATOM 2220 N N . THR A 1 283 ? 16.884 -30.693 -3.350 1.00 29.23 283 THR A N 1
ATOM 2221 C CA . THR A 1 283 ? 17.176 -31.733 -4.364 1.00 29.23 283 THR A CA 1
ATOM 2222 C C . THR A 1 283 ? 15.947 -32.219 -5.132 1.00 29.23 283 THR A C 1
ATOM 2224 O O . THR A 1 283 ? 15.146 -32.970 -4.594 1.00 29.23 283 THR A O 1
ATOM 2227 N N . GLY A 1 284 ? 15.849 -31.861 -6.416 1.00 25.75 284 GLY A N 1
ATOM 2228 C CA . GLY A 1 284 ? 14.868 -32.451 -7.327 1.00 25.75 284 GLY A CA 1
ATOM 2229 C C . GLY A 1 284 ? 14.676 -31.639 -8.601 1.00 25.75 284 GLY A C 1
ATOM 2230 O O . GLY A 1 284 ? 13.858 -30.733 -8.653 1.00 25.75 284 GLY A O 1
ATOM 2231 N N . CYS A 1 285 ? 15.462 -31.961 -9.622 1.00 25.39 285 CYS A N 1
ATOM 2232 C CA . CYS A 1 285 ? 15.282 -31.509 -10.994 1.00 25.39 285 CYS A CA 1
ATOM 2233 C C . CYS A 1 285 ? 14.061 -32.232 -11.595 1.00 25.39 285 CYS A C 1
ATOM 2235 O O . CYS A 1 285 ? 14.012 -33.459 -11.532 1.00 25.39 285 CYS A O 1
ATOM 2237 N N . SER A 1 286 ? 13.112 -31.518 -12.205 1.00 25.02 286 SER A N 1
ATOM 2238 C CA . SER A 1 286 ? 12.223 -32.112 -13.212 1.00 25.02 286 SER A CA 1
ATOM 2239 C C . SER A 1 286 ? 11.981 -31.126 -14.349 1.00 25.02 286 SER A C 1
ATOM 2241 O O . SER A 1 286 ? 11.277 -30.125 -14.209 1.00 25.02 286 SER A O 1
ATOM 2243 N N . THR A 1 287 ? 12.594 -31.437 -15.481 1.00 30.14 287 THR A N 1
ATOM 2244 C CA . THR A 1 287 ? 12.243 -30.974 -16.818 1.00 30.14 287 THR A CA 1
ATOM 2245 C C . THR A 1 287 ? 10.739 -31.131 -17.050 1.00 30.14 287 THR A C 1
ATOM 2247 O O . THR A 1 287 ? 10.211 -32.234 -16.949 1.00 30.14 287 THR A O 1
ATOM 2250 N N . SER A 1 288 ? 10.055 -30.042 -17.397 1.00 26.84 288 SER A N 1
ATOM 2251 C CA . SER A 1 288 ? 8.763 -30.107 -18.082 1.00 26.84 288 SER A CA 1
ATOM 2252 C C . SER A 1 288 ? 8.818 -29.221 -19.321 1.00 26.84 288 SER A C 1
ATOM 2254 O O . SER A 1 288 ? 8.977 -28.003 -19.272 1.00 26.84 288 SER A O 1
ATOM 2256 N N . THR A 1 289 ? 8.798 -29.919 -20.445 1.00 27.16 289 THR A N 1
ATOM 2257 C CA . THR A 1 289 ? 8.592 -29.464 -21.812 1.00 27.16 289 THR A CA 1
ATOM 2258 C C . THR A 1 289 ? 7.218 -28.808 -21.915 1.00 27.16 289 THR A C 1
ATOM 2260 O O . THR A 1 289 ? 6.224 -29.424 -21.540 1.00 27.16 289 THR A O 1
ATOM 2263 N N . TRP A 1 290 ? 7.157 -27.589 -22.446 1.00 27.39 290 TRP A N 1
ATOM 2264 C CA . TRP A 1 290 ? 5.911 -26.981 -22.907 1.00 27.39 290 TRP A CA 1
ATOM 2265 C C . TRP A 1 290 ? 5.871 -27.074 -24.432 1.00 27.39 290 TRP A C 1
ATOM 2267 O O . TRP A 1 290 ? 6.726 -26.507 -25.114 1.00 27.39 290 TRP A O 1
ATOM 2277 N N . THR A 1 291 ? 4.924 -27.868 -24.927 1.00 31.80 291 THR A N 1
ATOM 2278 C CA . THR A 1 291 ? 4.287 -27.704 -26.241 1.00 31.80 291 THR A CA 1
ATOM 2279 C C . THR A 1 291 ? 3.357 -26.505 -26.220 1.00 31.80 291 THR A C 1
ATOM 2281 O O . THR A 1 291 ? 2.677 -26.350 -25.178 1.00 31.80 291 THR A O 1
#

pLDDT: mean 71.01, std 22.45, range [22.55, 94.19]

Radius of gyration: 27.62 Å; chains: 1; bounding box: 76×50×69 Å